Protein AF-A0A6C0ELF2-F1 (afdb_monomer)

Radius of gyration: 25.29 Å; Cα contacts (8 Å, |Δi|>4): 974; chains: 1; bounding box: 65×32×82 Å

Secondary structure (DSSP, 8-state):
---------HHHHHHHHHHHHHH-HHHHHHHHHHHS-B--SHHHHHHHHHHHHH-HHHHHHHH--GGG-B-TT--B-TTTTTT-TT-----TT---TT--B-TTTTTT-TT-----TT---TT--B-TTTTTT-TT-----TTS--TT--B-TTTTTT-TT-----TT---TT--B-TTTTTT-TT-----T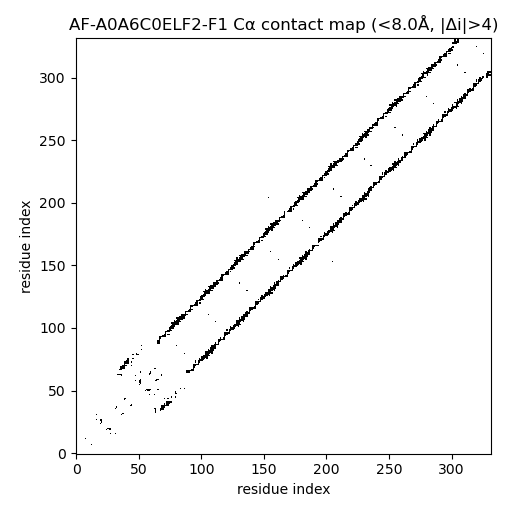T---TT--B-TTTTTT-SS-----TT---TT--B-TTTTTT-------TT---TT--B-TTTTTT-TT-----TT---TT--B-TTTTTT-TT-----TT---TT--B-TTTTTT-TT-----TT---TT-S-SGGGT--

Organism: NCBI:txid1070528

InterPro domains:
  IPR005046 Protein of unknown function DUF285 [PF03382] (62-156)
  IPR005046 Protein of unknown function DUF285 [PF03382] (234-331)
  IPR011889 Bacterial surface protein 26-residue repeat [TIGR02167] (80-102)
  IPR011889 Bacterial surface protein 26-residue repeat [TIGR02167] (105-128)
  IPR011889 Bacterial surface protein 26-residue repeat [TIGR02167] (156-177)
  IPR011889 Bacterial surface protein 26-residue repeat [TIGR02167] (180-203)
  IPR011889 Bacterial surface protein 26-residue repeat [TIGR02167] (205-227)
  IPR011889 Bacterial surface protein 26-residue repeat [TIGR02167] (254-277)
  IPR011889 Bacterial surface protein 26-residue repeat [TIGR02167] (279-301)

Structure (mmCIF, N/CA/C/O backbone):
data_AF-A0A6C0ELF2-F1
#
_entry.id   AF-A0A6C0ELF2-F1
#
loop_
_atom_site.group_PDB
_atom_site.id
_atom_site.type_symbol
_atom_site.label_atom_id
_atom_site.label_alt_id
_atom_site.label_comp_id
_atom_site.label_asym_id
_atom_site.label_entity_id
_atom_site.label_seq_id
_atom_site.pdbx_PDB_ins_code
_atom_site.Cartn_x
_atom_site.Cartn_y
_atom_site.Cartn_z
_atom_site.occupancy
_atom_site.B_iso_or_equiv
_atom_site.auth_seq_id
_atom_site.auth_comp_id
_atom_site.auth_asym_id
_atom_site.auth_atom_id
_atom_site.pdbx_PDB_model_num
ATOM 1 N N . MET A 1 1 ? -23.081 -3.920 52.419 1.00 40.94 1 MET A N 1
ATOM 2 C CA . MET A 1 1 ? -21.707 -4.463 52.494 1.00 40.94 1 MET A CA 1
ATOM 3 C C . MET A 1 1 ? -21.002 -4.101 51.205 1.00 40.94 1 MET A C 1
ATOM 5 O O . MET A 1 1 ? -21.572 -4.331 50.150 1.00 40.94 1 MET A O 1
ATOM 9 N N . THR A 1 2 ? -19.821 -3.501 51.274 1.00 35.81 2 THR A N 1
ATOM 10 C CA . THR A 1 2 ? -18.942 -3.305 50.117 1.00 35.81 2 THR A CA 1
ATOM 11 C C . THR A 1 2 ? -18.090 -4.560 49.953 1.00 35.81 2 THR A C 1
ATOM 13 O O . THR A 1 2 ? -17.322 -4.904 50.848 1.00 35.81 2 THR A O 1
ATOM 16 N N . TYR A 1 3 ? -18.249 -5.268 48.837 1.00 47.06 3 TYR A N 1
ATOM 17 C CA . TYR A 1 3 ? -17.421 -6.424 48.499 1.00 47.06 3 TYR A CA 1
ATOM 18 C C . TYR A 1 3 ? -16.304 -5.970 47.565 1.00 47.06 3 TYR A C 1
ATOM 20 O O . TYR A 1 3 ? -16.561 -5.450 46.484 1.00 47.06 3 TYR A O 1
ATOM 28 N N . THR A 1 4 ? -15.053 -6.143 47.984 1.00 43.56 4 THR A N 1
ATOM 29 C CA . THR A 1 4 ? -13.892 -5.888 47.126 1.00 43.56 4 THR A CA 1
ATOM 30 C C . THR A 1 4 ? -13.527 -7.185 46.417 1.00 43.56 4 THR A C 1
ATOM 32 O O . THR A 1 4 ? -12.907 -8.069 47.009 1.00 43.56 4 THR A O 1
ATOM 35 N N . ILE A 1 5 ? -13.917 -7.316 45.152 1.00 56.75 5 ILE A N 1
ATOM 36 C CA . ILE A 1 5 ? -13.532 -8.459 44.323 1.00 56.75 5 ILE A CA 1
ATOM 37 C C . ILE A 1 5 ? -12.129 -8.182 43.779 1.00 56.75 5 ILE A C 1
ATOM 39 O O . ILE A 1 5 ? -11.954 -7.356 42.892 1.00 56.75 5 ILE A O 1
ATOM 43 N N . LYS A 1 6 ? -11.110 -8.827 44.356 1.00 52.97 6 LYS A N 1
ATOM 44 C CA . LYS A 1 6 ? -9.704 -8.561 44.004 1.00 52.97 6 LYS A CA 1
ATOM 45 C C . LYS A 1 6 ? -9.189 -9.362 42.806 1.00 52.97 6 LYS A C 1
ATOM 47 O O . LYS A 1 6 ? -8.182 -8.967 42.234 1.00 52.97 6 LYS A O 1
ATOM 52 N N . THR A 1 7 ? -9.846 -10.458 42.427 1.00 48.72 7 THR A N 1
ATOM 53 C CA . THR A 1 7 ? -9.362 -11.368 41.375 1.00 48.72 7 THR A CA 1
ATOM 54 C C . THR A 1 7 ? -10.509 -12.214 40.811 1.00 48.72 7 THR A C 1
ATOM 56 O O . THR A 1 7 ? -10.711 -13.349 41.242 1.00 48.72 7 THR A O 1
ATOM 59 N N . LEU A 1 8 ? -11.279 -11.690 39.859 1.00 59.59 8 LEU A N 1
ATOM 60 C CA . LEU A 1 8 ? -12.042 -12.553 38.952 1.00 59.59 8 LEU A CA 1
ATOM 61 C C . LEU A 1 8 ? -11.284 -12.638 37.630 1.00 59.59 8 LEU A C 1
ATOM 63 O O . LEU A 1 8 ? -10.805 -11.627 37.119 1.00 59.59 8 LEU A O 1
ATOM 67 N N . SER A 1 9 ? -11.169 -13.849 37.079 1.00 58.84 9 SER A N 1
ATOM 68 C CA . SER A 1 9 ? -10.826 -14.004 35.664 1.00 58.84 9 SER A CA 1
ATOM 69 C C . SER A 1 9 ? -11.917 -13.345 34.818 1.00 58.84 9 SER A C 1
ATOM 71 O O . SER A 1 9 ? -13.043 -13.196 35.288 1.00 58.84 9 SER A O 1
ATOM 73 N N . TYR A 1 10 ? -11.624 -12.978 33.566 1.00 57.56 10 TYR A N 1
ATOM 74 C CA . TYR A 1 10 ? -12.640 -12.397 32.677 1.00 57.56 10 TYR A CA 1
ATOM 75 C C . TYR A 1 10 ? -13.907 -13.259 32.637 1.00 57.56 10 TYR A C 1
ATOM 77 O O . TYR A 1 10 ? -14.983 -12.742 32.884 1.00 57.56 10 TYR A O 1
ATOM 85 N N . GLN A 1 11 ? -13.755 -14.577 32.478 1.00 59.75 11 GLN A N 1
ATOM 86 C CA . GLN A 1 11 ? -14.862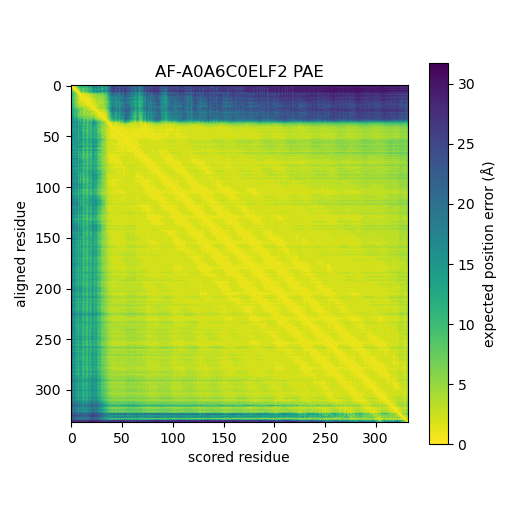 -15.534 32.476 1.00 59.75 11 GLN A CA 1
ATOM 87 C C . GLN A 1 11 ? -15.621 -15.572 33.812 1.00 59.75 11 GLN A C 1
ATOM 89 O O . GLN A 1 11 ? -16.843 -15.676 33.819 1.00 59.75 11 GLN A O 1
ATOM 94 N N . GLY A 1 12 ? -14.918 -15.421 34.940 1.00 68.00 12 GLY A N 1
ATOM 95 C CA . GLY A 1 12 ? -15.539 -15.264 36.254 1.00 68.00 12 GLY A CA 1
ATOM 96 C C . GLY A 1 12 ? -16.292 -13.940 36.404 1.00 68.00 12 GLY A C 1
ATOM 97 O O . GLY A 1 12 ? -17.329 -13.902 37.053 1.00 68.00 12 GLY A O 1
ATOM 98 N N . LEU A 1 13 ? -15.812 -12.869 35.771 1.00 70.19 13 LEU A N 1
ATOM 99 C CA . LEU A 1 13 ? -16.462 -11.561 35.766 1.00 70.19 13 LEU A CA 1
ATOM 100 C C . LEU A 1 13 ? -17.688 -11.563 34.840 1.00 70.19 13 LEU A C 1
ATOM 102 O O . LEU A 1 13 ? -18.716 -11.020 35.217 1.00 70.19 13 LEU A O 1
ATOM 106 N N . THR A 1 14 ? -17.634 -12.247 33.690 1.00 61.97 14 THR A N 1
ATOM 107 C CA . THR A 1 14 ? -18.792 -12.446 32.800 1.00 61.97 14 THR A CA 1
ATOM 108 C C . THR A 1 14 ? -19.868 -13.309 33.455 1.00 61.97 14 THR A C 1
ATOM 110 O O . THR A 1 14 ? -21.042 -12.968 33.366 1.00 61.97 14 THR A O 1
ATOM 113 N N . LEU A 1 15 ? -19.481 -14.392 34.141 1.00 70.69 15 LEU A N 1
ATOM 114 C CA . LEU A 1 15 ? -20.404 -15.238 34.909 1.00 70.69 15 LEU A CA 1
ATOM 115 C C . LEU A 1 15 ? -21.054 -14.456 36.051 1.00 70.69 15 LEU A C 1
ATOM 117 O O . LEU A 1 15 ? -22.272 -14.486 36.184 1.00 70.69 15 LEU A O 1
ATOM 121 N N . LEU A 1 16 ? -20.263 -13.693 36.812 1.00 73.12 16 LEU A N 1
ATOM 122 C CA . LEU A 1 16 ? -20.785 -12.835 37.873 1.00 73.12 16 LEU A CA 1
ATOM 123 C C . LEU A 1 16 ? -21.749 -11.779 37.313 1.00 73.12 16 LEU A C 1
ATOM 125 O O . LEU A 1 16 ? -22.808 -11.549 37.880 1.00 73.12 16 LEU A O 1
ATOM 129 N N . LEU A 1 17 ? -21.405 -11.144 36.192 1.00 71.31 17 LEU A N 1
ATOM 130 C CA . LEU A 1 17 ? -22.268 -10.168 35.528 1.00 71.31 17 LEU A CA 1
ATOM 131 C C . LEU A 1 17 ? -23.568 -10.805 35.017 1.00 71.31 17 LEU A C 1
ATOM 133 O O . LEU A 1 17 ? -24.622 -10.191 35.147 1.00 71.31 17 LEU A O 1
ATOM 137 N N . TYR A 1 18 ? -23.511 -12.023 34.474 1.00 70.56 18 TYR A N 1
ATOM 138 C CA . TYR A 1 18 ? -24.693 -12.767 34.035 1.00 70.56 18 TYR A CA 1
ATOM 139 C C . TYR A 1 18 ? -25.616 -13.099 35.213 1.00 70.56 18 TYR A C 1
ATOM 141 O O . TYR A 1 18 ? -26.807 -12.798 35.153 1.00 70.56 18 TYR A O 1
ATOM 149 N N . GLU A 1 19 ? -25.061 -13.635 36.304 1.00 73.31 19 GLU A N 1
ATOM 150 C CA . GLU A 1 19 ? -25.816 -13.907 37.532 1.00 73.31 19 GLU A CA 1
ATOM 151 C C . GLU A 1 19 ? -26.420 -12.617 38.106 1.00 73.31 19 GLU A C 1
ATOM 153 O O . GLU A 1 19 ? -27.599 -12.577 38.437 1.00 73.31 19 GLU A O 1
ATOM 158 N N . ILE A 1 20 ? -25.667 -11.515 38.164 1.00 74.94 20 ILE A N 1
ATOM 159 C CA . ILE A 1 20 ? -26.196 -10.238 38.668 1.00 74.94 20 ILE A CA 1
ATOM 160 C C . ILE A 1 20 ? -27.329 -9.709 37.777 1.00 74.94 20 ILE A C 1
ATOM 162 O O . ILE A 1 20 ? -28.305 -9.188 38.308 1.00 74.94 20 ILE A O 1
ATOM 166 N N . ASN A 1 21 ? -27.247 -9.852 36.451 1.00 74.50 21 ASN A N 1
ATOM 167 C CA . ASN A 1 21 ? -28.318 -9.424 35.545 1.00 74.50 21 ASN A CA 1
ATOM 168 C C . ASN A 1 21 ? -29.623 -10.201 35.760 1.00 74.50 21 ASN A C 1
ATOM 170 O O . ASN A 1 21 ? -30.706 -9.628 35.659 1.00 74.50 21 ASN A O 1
ATOM 174 N N . GLU A 1 22 ? -29.521 -11.501 36.051 1.00 81.25 22 GLU A N 1
ATOM 175 C CA . GLU A 1 22 ? -30.679 -12.377 36.247 1.00 81.25 22 GLU A CA 1
ATOM 176 C C . GLU A 1 22 ? -31.479 -12.003 37.505 1.00 81.25 22 GLU A C 1
ATOM 178 O O . GLU A 1 22 ? -32.710 -12.017 37.480 1.00 81.25 22 GLU A O 1
ATOM 183 N N . TYR A 1 23 ? -30.793 -11.627 38.589 1.00 79.56 23 TYR A N 1
ATOM 184 C CA . TYR A 1 23 ? -31.431 -11.361 39.883 1.00 79.56 23 TYR A CA 1
ATOM 185 C C . TYR A 1 23 ? -31.618 -9.868 40.197 1.00 79.56 23 TYR A C 1
ATOM 187 O O . TYR A 1 23 ? -32.587 -9.504 40.861 1.00 79.56 23 TYR A O 1
ATOM 195 N N . GLU A 1 24 ? -30.717 -8.997 39.737 1.00 76.19 24 GLU A N 1
ATOM 196 C CA . GLU A 1 24 ? -30.649 -7.573 40.106 1.00 76.19 24 GLU A CA 1
ATOM 197 C C . GLU A 1 24 ? -30.274 -6.684 38.892 1.00 76.19 24 GLU A C 1
ATOM 199 O O . GLU A 1 24 ? -29.204 -6.062 38.859 1.00 76.19 24 GLU A O 1
ATOM 204 N N . PRO A 1 25 ? -31.153 -6.551 37.880 1.00 70.38 25 PRO A N 1
ATOM 205 C CA . PRO A 1 25 ? -30.838 -5.880 36.611 1.00 70.38 25 PRO A CA 1
ATOM 206 C C . PRO A 1 25 ? -30.469 -4.388 36.747 1.00 70.38 25 PRO A C 1
ATOM 208 O O . PRO A 1 25 ? -29.705 -3.853 35.947 1.00 70.38 25 PRO A O 1
ATOM 211 N N . ASN A 1 26 ? -30.941 -3.700 37.793 1.00 68.00 26 ASN A N 1
ATOM 212 C CA . ASN A 1 26 ? -30.544 -2.311 38.063 1.00 68.00 26 ASN A CA 1
ATOM 213 C C . ASN A 1 26 ? -29.116 -2.206 38.631 1.00 68.00 26 ASN A C 1
ATOM 215 O O . ASN A 1 26 ? -28.405 -1.240 38.354 1.00 68.00 26 ASN A O 1
ATOM 219 N N . ILE A 1 27 ? -28.687 -3.196 39.422 1.00 66.69 27 ILE A N 1
ATOM 220 C CA . ILE A 1 27 ? -27.306 -3.298 39.913 1.00 66.69 27 ILE A CA 1
ATOM 221 C C . ILE A 1 27 ? -26.397 -3.720 38.764 1.00 66.69 27 ILE A C 1
ATOM 223 O O . ILE A 1 27 ? -25.293 -3.198 38.655 1.00 66.69 27 ILE A O 1
ATOM 227 N N . TYR A 1 28 ? -26.870 -4.595 37.877 1.00 65.25 28 TYR A N 1
ATOM 228 C CA . TYR A 1 28 ? -26.172 -4.935 36.645 1.00 65.25 28 TYR A CA 1
ATOM 229 C C . TYR A 1 28 ? -25.878 -3.698 35.796 1.00 65.25 28 TYR A C 1
ATOM 231 O O . TYR A 1 28 ? -24.721 -3.482 35.460 1.00 65.25 28 TYR A O 1
ATOM 239 N N . ASP A 1 29 ? -26.868 -2.844 35.513 1.00 57.38 29 ASP A N 1
ATOM 240 C CA . ASP A 1 29 ? -26.646 -1.647 34.686 1.00 57.38 29 ASP A CA 1
ATOM 241 C C . ASP A 1 29 ? -25.693 -0.649 35.374 1.00 57.38 29 ASP A C 1
ATOM 243 O O . ASP A 1 29 ? -24.832 -0.046 34.733 1.00 57.38 29 ASP A O 1
ATOM 247 N N . TYR A 1 30 ? -25.764 -0.528 36.707 1.00 61.88 30 TYR A N 1
ATOM 248 C CA . TYR A 1 30 ? -24.791 0.246 37.482 1.00 61.88 30 TYR A CA 1
ATOM 249 C C . TYR A 1 30 ? -23.381 -0.350 37.397 1.00 61.88 30 TYR A C 1
ATOM 251 O O . TYR A 1 30 ? -22.437 0.395 37.140 1.00 61.88 30 TYR A O 1
ATOM 259 N N . ILE A 1 31 ? -23.222 -1.665 37.580 1.00 66.75 31 ILE A N 1
ATOM 260 C CA . ILE A 1 31 ? -21.933 -2.367 37.521 1.00 66.75 31 ILE A CA 1
ATOM 261 C C . ILE A 1 31 ? -21.373 -2.319 36.106 1.00 66.75 31 ILE A C 1
ATOM 263 O O . ILE A 1 31 ? -20.221 -1.960 35.954 1.00 66.75 31 ILE A O 1
ATOM 267 N N . ILE A 1 32 ? -22.157 -2.584 35.065 1.00 64.50 32 ILE A N 1
ATOM 268 C CA . ILE A 1 32 ? -21.708 -2.457 33.676 1.00 64.50 32 ILE A CA 1
ATOM 269 C C . ILE A 1 32 ? -21.242 -1.032 33.401 1.00 64.50 32 ILE A C 1
ATOM 271 O O . ILE A 1 32 ? -20.129 -0.879 32.932 1.00 64.50 32 ILE A O 1
ATOM 275 N N . ARG A 1 33 ? -21.995 0.011 33.771 1.00 59.28 33 ARG A N 1
ATOM 276 C CA . ARG A 1 33 ? -21.557 1.409 33.568 1.00 59.28 33 ARG A CA 1
ATOM 277 C C . ARG A 1 33 ? -20.364 1.826 34.427 1.00 59.28 33 ARG A C 1
ATOM 279 O O . ARG A 1 33 ? -19.706 2.812 34.107 1.00 59.28 33 ARG A O 1
ATOM 286 N N . SER A 1 34 ? -20.114 1.133 35.537 1.00 60.81 34 SER A N 1
ATOM 287 C CA . SER A 1 34 ? -18.948 1.372 36.398 1.00 60.81 34 SER A CA 1
ATOM 288 C C . SER A 1 34 ? -17.764 0.441 36.106 1.00 60.81 34 SER A C 1
ATOM 290 O O . SER A 1 34 ? -16.657 0.728 36.554 1.00 60.81 34 SER A O 1
ATOM 292 N N . VAL A 1 35 ? -17.965 -0.624 35.326 1.00 65.62 35 VAL A N 1
ATOM 293 C CA . VAL A 1 35 ? -16.941 -1.581 34.877 1.00 65.62 35 VAL A CA 1
ATOM 294 C C . VAL A 1 35 ? -16.513 -1.285 33.440 1.00 65.62 35 VAL A C 1
ATOM 296 O O . VAL A 1 35 ? -15.322 -1.320 33.160 1.00 65.62 35 VAL A O 1
ATOM 299 N N . PHE A 1 36 ? -17.452 -0.950 32.558 1.00 69.69 36 PHE A N 1
ATOM 300 C CA . PHE A 1 36 ? -17.249 -0.578 31.162 1.00 69.69 36 PHE A CA 1
ATOM 301 C C . PHE A 1 36 ? -17.740 0.851 30.954 1.00 69.69 36 PHE A C 1
ATOM 303 O O . PHE A 1 36 ? -18.938 1.130 31.032 1.00 69.69 36 PHE A O 1
ATOM 310 N N . TYR A 1 37 ? -16.816 1.780 30.717 1.00 78.38 37 TYR A N 1
ATOM 311 C CA . TYR A 1 37 ? -17.203 3.156 30.435 1.00 78.38 37 TYR A CA 1
ATOM 312 C C . TYR A 1 37 ? -17.714 3.251 28.992 1.00 78.38 37 TYR A C 1
ATOM 314 O O . TYR A 1 37 ? -16.937 2.975 28.073 1.00 78.38 37 TYR A O 1
ATOM 322 N N . PRO A 1 38 ? -18.983 3.643 28.772 1.00 87.06 38 PRO A N 1
ATOM 323 C CA . PRO A 1 38 ? -19.533 3.787 27.433 1.00 87.06 38 PRO A CA 1
ATOM 324 C C . PRO A 1 38 ? -18.974 5.053 26.791 1.00 87.06 38 PRO A C 1
ATOM 326 O O . PRO A 1 38 ? -19.404 6.166 27.109 1.00 87.06 38 PRO A O 1
ATOM 329 N N . ILE A 1 39 ? -18.008 4.885 25.892 1.00 94.38 39 ILE A N 1
ATOM 330 C CA . ILE A 1 39 ? -17.489 5.984 25.086 1.00 94.38 39 ILE A CA 1
ATOM 331 C C . ILE A 1 39 ? -18.547 6.333 24.037 1.00 94.38 39 ILE A C 1
ATOM 333 O O . ILE A 1 39 ? -18.962 5.488 23.243 1.00 94.38 39 ILE A O 1
ATOM 337 N N . LYS A 1 40 ? -19.028 7.577 24.052 1.00 94.69 40 LYS A N 1
ATOM 338 C CA . LYS A 1 40 ? -20.162 8.015 23.224 1.00 94.69 40 LYS A CA 1
ATOM 339 C C . LYS A 1 40 ? -19.845 8.021 21.735 1.00 94.69 40 LYS A C 1
ATOM 341 O O . LYS A 1 40 ? -20.728 7.721 20.936 1.00 94.69 40 LYS A O 1
ATOM 346 N N . ASP A 1 41 ? -18.623 8.400 21.382 1.00 97.62 41 ASP A N 1
ATOM 347 C CA . ASP A 1 41 ? -18.183 8.631 20.010 1.00 97.62 41 ASP A CA 1
ATOM 348 C C . ASP A 1 41 ? -16.645 8.679 19.910 1.00 97.62 41 ASP A C 1
ATOM 350 O O . ASP A 1 41 ? -15.915 8.565 20.900 1.00 97.62 41 ASP A O 1
ATOM 354 N N . SER A 1 42 ? -16.144 8.850 18.685 1.00 98.25 42 SER A N 1
ATOM 355 C CA . SER A 1 42 ? -14.713 8.967 18.389 1.00 98.25 42 SER A CA 1
ATOM 356 C C . SER A 1 42 ? -14.037 10.159 19.084 1.00 98.25 42 SER A C 1
ATOM 358 O O . SER A 1 42 ? -12.848 10.088 19.398 1.00 98.25 42 SER A O 1
ATOM 360 N N . ASP A 1 43 ? -14.759 11.251 19.351 1.00 98.31 43 ASP A N 1
ATOM 361 C CA . ASP A 1 43 ? -14.185 12.436 19.995 1.00 98.31 43 ASP A CA 1
ATOM 362 C C . ASP A 1 43 ? -13.957 12.192 21.486 1.00 98.31 43 ASP A C 1
ATOM 364 O O . ASP A 1 43 ? -12.876 12.490 22.004 1.00 98.31 43 ASP A O 1
ATOM 368 N N . GLU A 1 44 ? -14.919 11.571 22.170 1.00 98.25 44 GLU A N 1
ATOM 369 C CA . GLU A 1 44 ? -14.752 11.169 23.564 1.00 98.25 44 GLU A CA 1
ATOM 370 C C . GLU A 1 44 ? -13.645 10.119 23.726 1.00 98.25 44 GLU A C 1
ATOM 372 O O . GLU A 1 44 ? -12.855 10.240 24.669 1.00 98.25 44 GLU A O 1
ATOM 377 N N . LEU A 1 45 ? -13.504 9.163 22.792 1.00 98.44 45 LEU A N 1
ATOM 378 C CA . LEU A 1 45 ? -12.375 8.220 22.817 1.00 98.44 45 LEU A CA 1
ATOM 379 C C . LEU A 1 45 ? -11.043 8.968 22.747 1.00 98.44 45 LEU A C 1
ATOM 381 O O . LEU A 1 45 ? -10.130 8.695 23.525 1.00 98.44 45 LEU A O 1
ATOM 385 N N . ARG A 1 46 ? -10.929 9.945 21.843 1.00 98.38 46 ARG A N 1
ATOM 386 C CA . ARG A 1 46 ? -9.691 10.706 21.643 1.00 98.38 46 ARG A CA 1
ATOM 387 C C . ARG A 1 46 ? -9.300 11.493 22.887 1.00 98.38 46 ARG A C 1
ATOM 389 O O . ARG A 1 46 ? -8.122 11.538 23.242 1.00 98.38 46 ARG A O 1
ATOM 396 N N . GLU A 1 47 ? -10.268 12.083 23.578 1.00 98.31 47 GLU A N 1
ATOM 397 C CA . GLU A 1 47 ? -10.020 12.761 24.851 1.00 98.31 47 GLU A CA 1
ATOM 398 C C . GLU A 1 47 ? -9.663 11.780 25.976 1.00 98.31 47 GLU A C 1
ATOM 400 O O . GLU A 1 47 ? -8.789 12.078 26.794 1.00 98.31 47 GLU A O 1
ATOM 405 N N . ALA A 1 48 ? -10.277 10.593 26.006 1.00 98.25 48 ALA A N 1
ATOM 406 C CA . ALA A 1 48 ? -9.915 9.537 26.948 1.00 98.25 48 ALA A CA 1
ATOM 407 C C . ALA A 1 48 ? -8.475 9.045 26.732 1.00 98.25 48 ALA A C 1
ATOM 409 O O . ALA A 1 48 ? -7.703 8.997 27.692 1.00 98.25 48 ALA A O 1
ATOM 410 N N . VAL A 1 49 ? -8.072 8.785 25.484 1.00 98.50 49 VAL A N 1
ATOM 411 C CA . VAL A 1 49 ? -6.701 8.379 25.129 1.00 98.50 49 VAL A CA 1
ATOM 412 C C . VAL A 1 49 ? -5.685 9.472 25.470 1.00 98.50 49 VAL A C 1
ATOM 414 O O . VAL A 1 49 ? -4.677 9.187 26.113 1.00 98.50 49 VAL A O 1
ATOM 417 N N . LYS A 1 50 ? -5.941 10.740 25.122 1.00 98.50 50 LYS A N 1
ATOM 418 C CA . LYS A 1 50 ? -5.052 11.860 25.498 1.00 98.50 50 LYS A CA 1
ATOM 419 C C . LYS A 1 50 ? -4.868 11.961 27.012 1.00 98.50 50 LYS A C 1
ATOM 421 O O . LYS A 1 50 ? -3.753 12.196 27.489 1.00 98.50 50 LYS A O 1
ATOM 426 N N . LEU A 1 51 ? -5.949 11.794 27.775 1.00 98.44 51 LEU A N 1
ATOM 427 C CA . LEU A 1 51 ? -5.880 11.806 29.232 1.00 98.44 51 LEU A CA 1
ATOM 428 C C . LEU A 1 51 ? -5.098 10.598 29.754 1.00 98.44 51 LEU A C 1
ATOM 430 O O . LEU A 1 51 ? -4.268 10.772 30.637 1.00 98.44 51 LEU A O 1
ATOM 434 N N . TRP A 1 52 ? -5.298 9.410 29.181 1.00 98.44 52 TRP A N 1
ATOM 435 C CA . TRP A 1 52 ? -4.550 8.200 29.534 1.00 98.44 52 TRP A CA 1
ATOM 436 C C . TRP A 1 52 ? -3.045 8.381 29.334 1.00 98.44 52 TRP A C 1
ATOM 438 O O . TRP A 1 52 ? -2.266 8.152 30.255 1.00 98.44 52 TRP A O 1
ATOM 448 N N . LEU A 1 53 ? -2.640 8.884 28.166 1.00 98.19 53 LEU A N 1
ATOM 449 C CA . LEU A 1 53 ? -1.233 9.101 27.818 1.00 98.19 53 LEU A CA 1
ATOM 450 C C . LEU A 1 53 ? -0.552 10.195 28.656 1.00 98.19 53 LEU A C 1
ATOM 452 O O . LEU A 1 53 ? 0.669 10.178 28.798 1.00 98.19 53 LEU A O 1
ATOM 456 N N . SER A 1 54 ? -1.311 11.157 29.189 1.00 98.06 54 SER A N 1
ATOM 457 C CA . SER A 1 54 ? -0.765 12.261 29.994 1.00 98.06 54 SER A CA 1
ATOM 458 C C . SER A 1 54 ? -0.856 12.028 31.504 1.00 98.06 54 SER A C 1
ATOM 460 O O . SER A 1 54 ? 0.005 12.500 32.248 1.00 98.06 54 SER A O 1
ATOM 462 N N . ASN A 1 55 ? -1.889 11.326 31.972 1.00 97.81 55 ASN A N 1
ATOM 463 C CA . ASN A 1 55 ? -2.138 11.027 33.378 1.00 97.81 55 ASN A CA 1
ATOM 464 C C . ASN A 1 55 ? -3.082 9.818 33.526 1.00 97.81 55 ASN A C 1
ATOM 466 O O . ASN A 1 55 ? -4.295 9.959 33.709 1.00 97.81 55 ASN A O 1
ATOM 470 N N . GLU A 1 56 ? -2.493 8.625 33.516 1.00 95.56 56 GLU A N 1
ATOM 471 C CA . GLU A 1 56 ? -3.185 7.338 33.650 1.00 95.56 56 GLU A CA 1
ATOM 472 C C . GLU A 1 56 ? -4.105 7.263 34.881 1.00 95.56 56 GLU A C 1
ATOM 474 O O . GLU A 1 56 ? -5.230 6.782 34.789 1.00 95.56 56 GLU A O 1
ATOM 479 N N . SER A 1 57 ? -3.680 7.798 36.032 1.00 92.06 57 SER A N 1
ATOM 480 C CA . SER A 1 57 ? -4.476 7.776 37.271 1.00 92.06 57 SER A CA 1
ATOM 481 C C . SER A 1 57 ? -5.773 8.586 37.139 1.00 92.06 57 SER A C 1
ATOM 483 O O . SER A 1 57 ? -6.855 8.148 37.551 1.00 92.06 57 SER A O 1
ATOM 485 N N . THR A 1 58 ? -5.694 9.752 36.493 1.00 94.94 58 THR A N 1
ATOM 486 C CA . THR A 1 58 ? -6.868 10.601 36.243 1.00 94.94 58 THR A CA 1
ATOM 487 C C . THR A 1 58 ? -7.773 9.980 35.183 1.00 94.94 58 THR A C 1
ATOM 489 O O . THR A 1 58 ? -8.993 9.984 35.349 1.00 94.94 58 THR A O 1
ATOM 492 N N . ALA A 1 59 ? -7.196 9.399 34.127 1.00 94.88 59 ALA A N 1
ATOM 493 C CA . ALA A 1 59 ? -7.948 8.660 33.118 1.00 94.88 59 ALA A CA 1
ATOM 494 C C . ALA A 1 59 ? -8.683 7.464 33.729 1.00 94.88 59 ALA A C 1
ATOM 496 O O . ALA A 1 59 ? -9.884 7.334 33.532 1.00 94.88 59 ALA A O 1
ATOM 497 N N . THR A 1 60 ? -8.003 6.674 34.559 1.00 87.88 60 THR A N 1
ATOM 498 C CA . THR A 1 60 ? -8.578 5.521 35.264 1.00 87.88 60 THR A CA 1
ATOM 499 C C . THR A 1 60 ? -9.719 5.939 36.186 1.00 87.88 60 THR A C 1
ATOM 501 O O . THR A 1 60 ? -10.755 5.284 36.227 1.00 87.88 60 THR A O 1
ATOM 504 N N . THR A 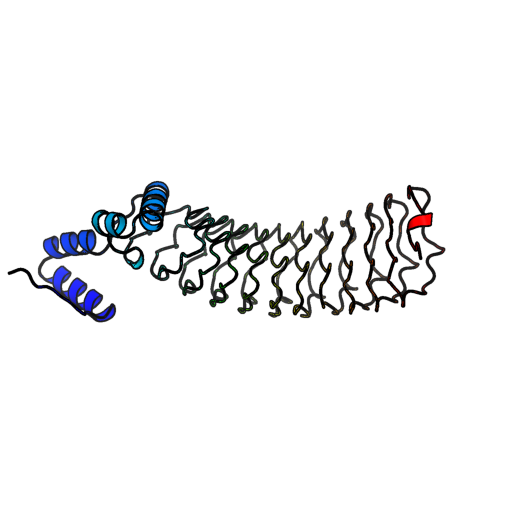1 61 ? -9.579 7.062 36.894 1.00 88.19 61 THR A N 1
ATOM 505 C CA . THR A 1 61 ? -10.647 7.585 37.763 1.00 88.19 61 THR A CA 1
ATOM 506 C C . THR A 1 61 ? -11.877 8.024 36.964 1.00 88.19 61 THR A C 1
ATOM 508 O O . THR A 1 61 ? -13.003 7.881 37.437 1.00 88.19 61 THR A O 1
ATOM 511 N N . LYS A 1 62 ? -11.676 8.580 35.763 1.00 91.56 62 LYS A N 1
ATOM 512 C CA . LYS A 1 62 ? -12.751 9.147 34.939 1.00 91.56 62 LYS A CA 1
ATOM 513 C C . LYS A 1 62 ? -13.435 8.118 34.034 1.00 91.56 62 LYS A C 1
ATOM 515 O O . LYS A 1 62 ? -14.655 8.148 33.912 1.00 91.56 62 LYS A O 1
ATOM 520 N N . TYR A 1 63 ? -12.646 7.263 33.395 1.00 90.75 63 TYR A N 1
ATOM 521 C CA . TYR A 1 63 ? -13.057 6.356 32.323 1.00 90.75 63 TYR A CA 1
ATOM 522 C C . TYR A 1 63 ? -12.862 4.875 32.682 1.00 90.75 63 TYR A C 1
ATOM 524 O O . TYR A 1 63 ? -13.203 4.005 31.892 1.00 90.75 63 TYR A O 1
ATOM 532 N N . GLY A 1 64 ? -12.295 4.556 33.848 1.00 88.12 64 GLY A N 1
ATOM 533 C CA . GLY A 1 64 ? -11.818 3.203 34.130 1.00 88.12 64 GLY A CA 1
ATOM 534 C C . GLY A 1 64 ? -10.541 2.865 33.353 1.00 88.12 64 GLY A C 1
ATOM 535 O O . GLY A 1 64 ? -10.006 3.684 32.599 1.00 88.12 64 GLY A O 1
ATOM 536 N N . HIS A 1 65 ? -10.028 1.654 33.566 1.00 90.25 65 HIS A N 1
ATOM 537 C CA . HIS A 1 65 ? -8.837 1.170 32.869 1.00 90.25 65 HIS A CA 1
ATOM 538 C C . HIS A 1 65 ? -9.101 1.031 31.358 1.00 90.25 65 HIS A C 1
ATOM 540 O O . HIS A 1 65 ? -10.185 0.607 30.9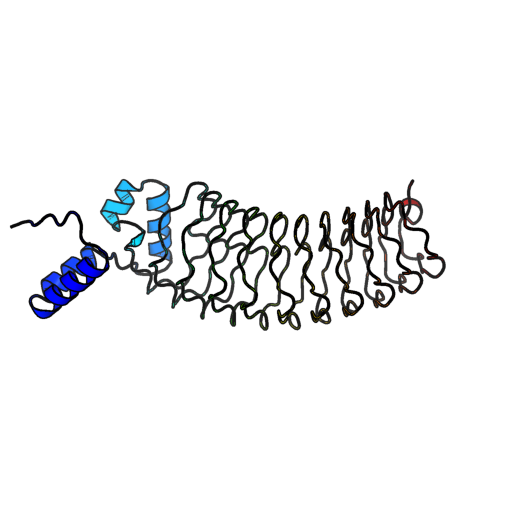59 1.00 90.25 65 HIS A O 1
ATOM 546 N N . ILE A 1 66 ? -8.110 1.357 30.520 1.00 95.00 66 ILE A N 1
ATOM 547 C CA . ILE A 1 66 ? -8.265 1.464 29.057 1.00 95.00 66 ILE A CA 1
ATOM 548 C C . ILE A 1 66 ? -8.779 0.189 28.372 1.00 95.00 66 ILE A C 1
ATOM 550 O O . ILE A 1 66 ? -9.557 0.253 27.422 1.00 95.00 66 ILE A O 1
ATOM 554 N N . ASN A 1 67 ? -8.406 -0.979 28.896 1.00 90.69 67 ASN A N 1
ATOM 555 C CA . ASN A 1 67 ? -8.842 -2.284 28.389 1.00 90.69 67 ASN A CA 1
ATOM 556 C C . ASN A 1 67 ? -10.338 -2.598 28.618 1.00 90.69 67 ASN A C 1
ATOM 558 O O . ASN A 1 67 ? -10.819 -3.618 28.124 1.00 90.69 67 ASN A O 1
ATOM 562 N N . LEU A 1 68 ? -11.058 -1.772 29.388 1.00 86.19 68 LEU A N 1
ATOM 563 C CA . LEU A 1 68 ? -12.488 -1.928 29.684 1.00 86.19 68 LEU A CA 1
ATOM 564 C C . LEU A 1 68 ? -13.361 -0.858 29.017 1.00 86.19 68 LEU A C 1
ATOM 566 O O . LEU A 1 68 ? -14.563 -0.815 29.267 1.00 86.19 68 LEU A O 1
ATOM 570 N N . TRP A 1 69 ? -12.801 0.037 28.206 1.00 93.50 69 TRP A N 1
ATOM 571 C CA . TRP A 1 69 ? -13.618 1.034 27.516 1.00 93.50 69 TRP A CA 1
ATOM 572 C C . TRP A 1 69 ? -14.518 0.359 26.475 1.00 93.50 69 TRP A C 1
ATOM 574 O O . TRP A 1 69 ? -14.048 -0.445 25.670 1.00 93.50 69 TRP A O 1
ATOM 584 N N . ASP A 1 70 ? -15.808 0.694 26.484 1.00 93.19 70 ASP A N 1
ATOM 585 C CA . ASP A 1 70 ? -16.740 0.272 25.438 1.00 93.19 70 ASP A CA 1
ATOM 586 C C . ASP A 1 70 ? -16.612 1.240 24.258 1.00 93.19 70 ASP A C 1
ATOM 588 O O . ASP A 1 70 ? -17.071 2.382 24.318 1.00 93.19 70 ASP A O 1
ATOM 592 N N . THR A 1 71 ? -15.951 0.774 23.196 1.00 96.94 71 THR A N 1
ATOM 593 C CA . THR A 1 71 ? -15.695 1.528 21.962 1.00 96.94 71 THR A CA 1
ATOM 594 C C . THR A 1 71 ? -16.710 1.234 20.855 1.00 96.94 71 THR A C 1
ATOM 596 O O . THR A 1 71 ? -16.512 1.673 19.725 1.00 96.94 71 THR A O 1
ATOM 599 N N . SER A 1 72 ? -17.821 0.547 21.147 1.00 96.56 72 SER A N 1
ATOM 600 C CA . SER A 1 72 ? -18.787 0.071 20.138 1.00 96.56 72 SER A CA 1
ATOM 601 C C . SER A 1 72 ? -19.447 1.177 19.306 1.00 96.56 72 SER A C 1
ATOM 603 O O . SER A 1 72 ? -20.022 0.910 18.249 1.00 96.56 72 SER A O 1
ATOM 605 N N . LYS A 1 73 ? -19.385 2.437 19.755 1.00 97.44 73 LYS A N 1
ATOM 606 C CA . LYS A 1 73 ? -19.901 3.618 19.036 1.00 97.44 73 LYS A CA 1
ATOM 607 C C . LYS A 1 73 ? -18.846 4.387 18.245 1.00 97.44 73 LYS A C 1
ATOM 609 O O . LYS A 1 73 ? -19.193 5.334 17.544 1.00 97.44 73 LYS A O 1
ATOM 614 N N . VAL A 1 74 ? -17.580 3.997 18.340 1.00 98.56 74 VAL A N 1
ATOM 615 C CA . VAL A 1 74 ? -16.466 4.675 17.676 1.00 98.56 74 VAL A CA 1
ATOM 616 C C . VAL A 1 74 ? -16.408 4.254 16.211 1.00 98.56 74 VAL A C 1
ATOM 618 O O . VAL A 1 74 ? -16.425 3.068 15.889 1.00 98.56 74 VAL A O 1
ATOM 621 N N . THR A 1 75 ? -16.315 5.237 15.318 1.00 98.38 75 THR A N 1
ATOM 622 C CA . THR A 1 75 ? -16.204 5.010 13.866 1.00 98.38 75 THR A CA 1
ATOM 623 C C . THR A 1 75 ? -14.863 5.450 13.286 1.00 98.38 75 THR A C 1
ATOM 625 O O . THR A 1 75 ? -14.543 5.110 12.148 1.00 98.38 75 THR A O 1
ATOM 628 N N . ASP A 1 76 ? -14.081 6.206 14.054 1.00 98.75 76 ASP A N 1
ATOM 629 C CA . ASP A 1 76 ? -12.810 6.804 13.648 1.00 98.75 76 ASP A CA 1
ATOM 630 C C . ASP A 1 76 ? -11.804 6.649 14.796 1.00 98.75 76 ASP A C 1
ATOM 632 O O . ASP A 1 76 ? -11.976 7.218 15.876 1.00 98.75 76 ASP A O 1
ATOM 636 N N . MET A 1 77 ? -10.767 5.848 14.560 1.00 98.62 77 MET A N 1
ATOM 637 C CA . MET A 1 77 ? -9.643 5.645 15.478 1.00 98.62 77 MET A CA 1
ATOM 638 C C . MET A 1 77 ? -8.352 6.285 14.952 1.00 98.62 77 MET A C 1
ATOM 640 O O . MET A 1 77 ? -7.257 5.998 15.452 1.00 98.62 77 MET A O 1
ATOM 644 N N . SER A 1 78 ? -8.455 7.177 13.967 1.00 98.69 78 SER A N 1
ATOM 645 C CA . SER A 1 78 ? -7.308 7.876 13.410 1.00 98.69 78 SER A CA 1
ATOM 646 C C . SER A 1 78 ? -6.545 8.645 14.492 1.00 98.69 78 SER A C 1
ATOM 648 O O . SER A 1 78 ? -7.108 9.256 15.409 1.00 98.69 78 SER A O 1
ATOM 650 N N . LEU A 1 79 ? -5.216 8.598 14.387 1.00 98.50 79 LEU A N 1
ATOM 651 C CA . LEU A 1 79 ? -4.260 9.327 15.228 1.00 98.50 79 LEU A CA 1
ATOM 652 C C . LEU A 1 79 ? -4.306 9.038 16.746 1.00 98.50 79 LEU A C 1
ATOM 654 O O . LEU A 1 79 ? -3.560 9.694 17.475 1.00 98.50 79 LEU A O 1
ATOM 658 N N . MET A 1 80 ? -5.111 8.083 17.236 1.00 97.19 80 MET A N 1
ATOM 659 C CA . MET A 1 80 ? -5.352 7.869 18.679 1.00 97.19 80 MET A CA 1
ATOM 660 C C . MET A 1 80 ? -4.062 7.729 19.500 1.00 97.19 80 MET A C 1
ATOM 662 O O . MET A 1 80 ? -3.888 8.424 20.498 1.00 97.19 80 MET A O 1
ATOM 666 N N . PHE A 1 81 ? -3.122 6.899 19.045 1.00 98.62 81 PHE A N 1
ATOM 667 C CA . PHE A 1 81 ? -1.830 6.651 19.698 1.00 98.62 81 PHE A CA 1
ATOM 668 C C . PHE A 1 81 ? -0.646 7.188 18.879 1.00 98.62 81 PHE A C 1
ATOM 670 O O . PHE A 1 81 ? 0.490 6.720 19.008 1.00 98.62 81 PHE A O 1
ATOM 677 N N . CYS A 1 82 ? -0.887 8.197 18.039 1.00 98.62 82 CYS A N 1
ATOM 678 C CA . CYS A 1 82 ? 0.147 8.812 17.215 1.00 98.62 82 CYS A CA 1
ATOM 679 C C . CYS A 1 82 ? 1.259 9.427 18.087 1.00 98.62 82 CYS A C 1
ATOM 681 O O . CYS A 1 82 ? 1.023 10.284 18.937 1.00 98.62 82 CYS A O 1
ATOM 683 N N . ASN A 1 83 ? 2.495 8.989 17.855 1.00 98.50 83 ASN A N 1
ATOM 684 C CA . ASN A 1 83 ? 3.715 9.293 18.603 1.00 98.50 83 ASN A CA 1
ATOM 685 C C . ASN A 1 83 ? 3.666 8.933 20.098 1.00 98.50 83 ASN A C 1
ATOM 687 O O . ASN A 1 83 ? 4.494 9.422 20.871 1.00 98.50 83 ASN A O 1
ATOM 691 N N . ALA A 1 84 ? 2.762 8.045 20.516 1.00 98.50 84 ALA A N 1
ATOM 692 C CA . ALA A 1 84 ? 2.731 7.503 21.869 1.00 98.50 84 ALA A CA 1
ATOM 693 C C . ALA A 1 84 ? 3.861 6.470 22.049 1.00 98.50 84 ALA A C 1
ATOM 695 O O . ALA A 1 84 ? 3.635 5.266 22.120 1.00 98.50 84 ALA A O 1
ATOM 696 N N . GLN A 1 85 ? 5.112 6.944 22.074 1.00 98.50 85 GLN A N 1
ATOM 697 C CA . GLN A 1 85 ? 6.312 6.108 21.927 1.00 98.50 85 GLN A CA 1
ATOM 698 C C . GLN A 1 85 ? 6.411 4.956 22.931 1.00 98.50 85 GLN A C 1
ATOM 700 O O . GLN A 1 85 ? 6.976 3.926 22.574 1.00 98.50 85 GLN A O 1
ATOM 705 N N . ASN A 1 86 ? 5.878 5.150 24.142 1.00 98.25 86 ASN A N 1
ATOM 706 C CA . ASN A 1 86 ? 5.915 4.193 25.251 1.00 98.25 86 ASN A CA 1
ATOM 707 C C . ASN A 1 86 ? 4.588 3.444 25.462 1.00 98.25 86 ASN A C 1
ATOM 709 O O . ASN A 1 86 ? 4.479 2.675 26.413 1.00 98.25 86 ASN A O 1
ATOM 713 N N . PHE A 1 87 ? 3.573 3.679 24.625 1.00 98.50 87 PHE A N 1
ATOM 714 C CA . PHE A 1 87 ? 2.282 3.012 24.760 1.00 98.50 87 PHE A CA 1
ATOM 715 C C . PHE A 1 87 ? 2.401 1.523 24.413 1.00 98.50 87 PHE A C 1
ATOM 717 O O . PHE A 1 87 ? 2.986 1.162 23.387 1.00 98.50 87 PHE A O 1
ATOM 724 N N . ASN A 1 88 ? 1.876 0.666 25.290 1.00 98.38 88 ASN A N 1
ATOM 725 C CA . ASN A 1 88 ? 1.834 -0.787 25.120 1.00 98.38 88 ASN A CA 1
ATOM 726 C C . ASN A 1 88 ? 0.771 -1.425 26.041 1.00 98.38 88 ASN A C 1
ATOM 728 O O . ASN A 1 88 ? 1.029 -2.450 26.664 1.00 98.38 88 ASN A O 1
ATOM 732 N N . GLU A 1 89 ? -0.381 -0.771 26.196 1.00 97.81 89 GLU A N 1
ATOM 733 C CA . GLU A 1 89 ? -1.479 -1.298 27.016 1.00 97.81 89 GLU A CA 1
ATOM 734 C C . GLU A 1 89 ? -2.363 -2.255 26.215 1.00 97.81 89 GLU A C 1
ATOM 736 O O . GLU A 1 89 ? -2.542 -2.077 25.006 1.00 97.81 89 GLU A O 1
ATOM 741 N N . ASP A 1 90 ? -2.949 -3.240 26.900 1.00 96.50 90 ASP A N 1
ATOM 742 C CA . ASP A 1 90 ? -3.908 -4.171 26.301 1.00 96.50 90 ASP A CA 1
ATOM 743 C C . ASP A 1 90 ? -5.184 -3.430 25.875 1.00 96.50 90 ASP A C 1
ATOM 745 O O . ASP A 1 90 ? -5.923 -2.884 26.695 1.00 96.50 90 ASP A O 1
ATOM 749 N N . ILE A 1 91 ? -5.443 -3.439 24.571 1.00 97.69 91 ILE A N 1
ATOM 750 C CA . ILE A 1 91 ? -6.645 -2.896 23.923 1.00 97.69 91 ILE A CA 1
ATOM 751 C C . ILE A 1 91 ? -7.288 -3.936 22.9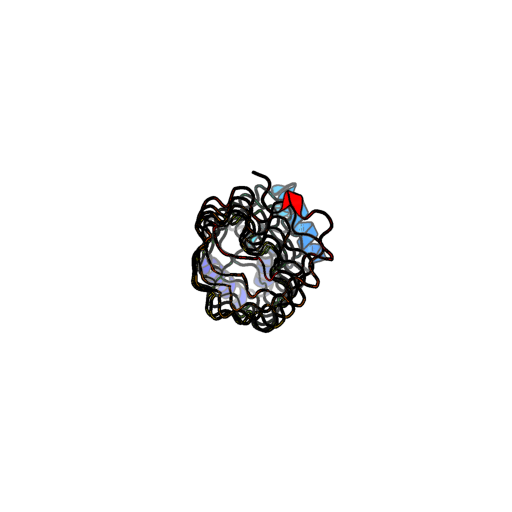95 1.00 97.69 91 ILE A C 1
ATOM 753 O O . ILE A 1 91 ? -8.130 -3.608 22.157 1.00 97.69 91 ILE A O 1
ATOM 757 N N . GLY A 1 92 ? -6.925 -5.214 23.142 1.00 96.25 92 GLY A N 1
ATOM 758 C CA . GLY A 1 92 ? -7.415 -6.292 22.279 1.00 96.25 92 GLY A CA 1
ATOM 759 C C . GLY A 1 92 ? -8.926 -6.519 22.385 1.00 96.25 92 GLY A C 1
ATOM 760 O O . GLY A 1 92 ? -9.524 -7.107 21.491 1.00 96.25 92 GLY A O 1
ATOM 761 N N . LYS A 1 93 ? -9.555 -6.026 23.460 1.00 91.00 93 LYS A N 1
ATOM 762 C CA . LYS A 1 93 ? -10.999 -6.147 23.730 1.00 91.00 93 LYS A CA 1
ATOM 763 C C . LYS A 1 93 ? -11.850 -4.988 23.218 1.00 91.00 93 LYS A C 1
ATOM 765 O O . LYS A 1 93 ? -13.061 -5.014 23.417 1.00 91.00 93 LYS A O 1
ATOM 770 N N . TRP A 1 94 ? -11.240 -3.969 22.620 1.00 97.19 94 TRP A N 1
ATOM 771 C CA . TRP A 1 94 ? -11.995 -2.875 22.020 1.00 97.19 94 TRP A CA 1
ATOM 772 C C . TRP A 1 94 ? -12.889 -3.393 20.890 1.00 97.19 94 TRP A C 1
ATOM 774 O O . TRP A 1 94 ? -12.446 -4.157 20.031 1.00 97.19 94 TRP A O 1
ATOM 784 N N . ASP A 1 95 ? -14.146 -2.954 20.886 1.00 97.56 95 ASP A N 1
ATOM 785 C CA . ASP A 1 95 ? -15.064 -3.184 19.775 1.00 97.56 95 ASP A CA 1
ATOM 786 C C . ASP A 1 95 ? -14.704 -2.232 18.630 1.00 97.56 95 ASP A C 1
ATOM 788 O O . ASP A 1 95 ? -14.808 -1.008 18.755 1.00 97.56 95 ASP A O 1
ATOM 792 N N . THR A 1 96 ? -14.245 -2.812 17.526 1.00 98.50 96 THR A N 1
ATOM 793 C CA . THR A 1 96 ? -13.828 -2.120 16.301 1.00 98.50 96 THR A CA 1
ATOM 794 C C . THR A 1 96 ? -14.817 -2.308 15.150 1.00 98.50 96 THR A C 1
ATOM 796 O O . THR A 1 96 ? -14.621 -1.739 14.081 1.00 98.50 96 THR A O 1
ATOM 799 N N . SER A 1 97 ? -15.940 -3.001 15.376 1.00 98.56 97 SER A N 1
ATOM 800 C CA . SER A 1 97 ? -16.903 -3.400 14.336 1.00 98.56 97 SER A CA 1
ATOM 801 C C . SER A 1 97 ? -17.598 -2.240 13.617 1.00 98.56 97 SER A C 1
ATOM 803 O O . SER A 1 97 ? -18.255 -2.440 12.592 1.00 98.56 97 SER A O 1
ATOM 805 N N . ASN A 1 98 ? -17.495 -1.013 14.136 1.00 98.44 98 ASN A N 1
ATOM 806 C CA . ASN A 1 98 ? -18.007 0.209 13.506 1.00 98.44 98 ASN A CA 1
ATOM 807 C C . ASN A 1 98 ? -16.912 1.140 12.971 1.00 98.44 98 ASN A C 1
ATOM 809 O O . ASN A 1 98 ? -17.242 2.152 12.351 1.00 98.44 98 ASN A O 1
ATOM 813 N N . VAL A 1 99 ? -15.637 0.800 13.162 1.00 98.81 99 VAL A N 1
ATOM 814 C CA . VAL A 1 99 ? -14.504 1.631 12.751 1.00 98.81 99 VAL A CA 1
ATOM 815 C C . VAL A 1 99 ? -14.330 1.577 11.237 1.00 98.81 99 VAL A C 1
ATOM 817 O O . VAL A 1 99 ? -14.352 0.517 10.617 1.00 98.81 99 VAL A O 1
ATOM 820 N N . THR A 1 100 ? -14.160 2.754 10.644 1.00 98.44 100 THR A N 1
ATOM 821 C CA . THR A 1 100 ? -13.970 2.950 9.200 1.00 98.44 100 THR A CA 1
ATOM 822 C C . THR A 1 100 ? -12.605 3.556 8.866 1.00 98.44 100 THR A C 1
ATOM 824 O O . THR A 1 100 ? -12.086 3.326 7.775 1.00 98.44 100 THR A O 1
ATOM 827 N N . ASP A 1 101 ? -11.990 4.264 9.818 1.00 98.69 101 ASP A N 1
ATOM 828 C CA . ASP A 1 101 ? -10.710 4.957 9.653 1.00 98.69 101 ASP A CA 1
ATOM 829 C C . ASP A 1 101 ? -9.739 4.576 10.786 1.00 98.69 101 ASP A C 1
ATOM 831 O O . ASP A 1 101 ? -10.062 4.713 11.972 1.00 98.69 101 ASP A O 1
ATOM 835 N N . MET A 1 102 ? -8.555 4.078 10.414 1.00 98.69 102 MET A N 1
ATOM 836 C CA . MET A 1 102 ? -7.449 3.744 11.324 1.00 98.69 102 MET A CA 1
ATOM 837 C C . MET A 1 102 ? -6.145 4.474 10.955 1.00 98.69 102 MET A C 1
ATOM 839 O O . MET A 1 102 ? -5.049 4.077 11.377 1.00 98.69 102 MET A O 1
ATOM 843 N N . VAL A 1 103 ? -6.234 5.563 10.186 1.00 98.88 103 VAL A N 1
ATOM 844 C CA . VAL A 1 103 ? -5.078 6.319 9.693 1.00 98.88 103 VAL A CA 1
ATOM 845 C C . VAL A 1 103 ? -4.185 6.745 10.854 1.00 98.88 103 VAL A C 1
ATOM 847 O O . VAL A 1 103 ? -4.606 7.421 11.795 1.00 98.88 103 VAL A O 1
ATOM 850 N N . ARG A 1 104 ? -2.899 6.383 10.776 1.00 98.88 104 ARG A N 1
ATOM 851 C CA . ARG A 1 104 ? -1.861 6.748 11.758 1.00 98.88 104 ARG A CA 1
ATOM 852 C C . ARG A 1 104 ? -2.184 6.360 13.207 1.00 98.88 104 ARG A C 1
ATOM 854 O O . ARG A 1 104 ? -1.596 6.952 14.115 1.00 98.88 104 ARG A O 1
ATOM 861 N N . MET A 1 105 ? -3.074 5.393 13.451 1.00 98.75 105 MET A N 1
ATOM 862 C CA . MET A 1 105 ? -3.505 5.035 14.809 1.00 98.75 105 MET A CA 1
ATOM 863 C C . MET A 1 105 ? -2.320 4.740 15.743 1.00 98.75 105 MET A C 1
ATOM 865 O O . MET A 1 105 ? -2.298 5.269 16.849 1.00 98.75 105 MET A O 1
ATOM 869 N N . PHE A 1 106 ? -1.305 4.000 15.280 1.00 98.88 106 PHE A N 1
ATOM 870 C CA . PHE A 1 106 ? -0.075 3.674 16.021 1.00 98.88 106 PHE A CA 1
ATOM 871 C C . PHE A 1 106 ? 1.190 4.256 15.378 1.00 98.88 106 PHE A C 1
ATOM 873 O O . PHE A 1 106 ? 2.300 3.773 15.626 1.00 98.88 106 PHE A O 1
ATOM 880 N N . TYR A 1 107 ? 1.057 5.308 14.564 1.00 98.88 107 TYR A N 1
ATOM 881 C CA . TYR A 1 107 ? 2.210 5.941 13.926 1.00 98.88 107 TYR A CA 1
ATOM 882 C C . TYR A 1 107 ? 3.219 6.386 14.990 1.00 98.88 107 TYR A C 1
ATOM 884 O O . TYR A 1 107 ? 2.894 7.195 15.852 1.00 98.88 107 TYR A O 1
ATOM 892 N N . GLY A 1 108 ? 4.450 5.880 14.961 1.00 98.81 108 GLY A N 1
ATOM 893 C CA . GLY A 1 108 ? 5.478 6.224 15.947 1.00 98.81 108 GLY A CA 1
ATOM 894 C C . GLY A 1 108 ? 5.228 5.700 17.368 1.00 98.81 108 GLY A C 1
ATOM 895 O O . GLY A 1 108 ? 5.927 6.136 18.287 1.00 98.81 108 GLY A O 1
ATOM 896 N N . ALA A 1 109 ? 4.296 4.765 17.578 1.00 98.75 109 ALA A N 1
ATOM 897 C CA . ALA A 1 109 ? 4.132 4.042 18.841 1.00 98.75 109 ALA A CA 1
ATOM 898 C C . ALA A 1 109 ? 5.224 2.962 18.974 1.00 98.75 109 ALA A C 1
ATOM 900 O O . ALA A 1 109 ? 4.996 1.769 18.792 1.00 98.75 109 ALA A O 1
ATOM 901 N N . ILE A 1 110 ? 6.461 3.404 19.218 1.00 98.81 110 ILE A N 1
ATOM 902 C CA . ILE A 1 110 ? 7.686 2.593 19.107 1.00 98.81 110 ILE A CA 1
ATOM 903 C C . ILE A 1 110 ? 7.605 1.278 19.896 1.00 98.81 110 ILE A C 1
ATOM 905 O O . ILE A 1 110 ? 8.102 0.258 19.410 1.00 98.81 110 ILE A O 1
ATOM 909 N N . THR A 1 111 ? 7.032 1.295 21.103 1.00 98.69 111 THR A N 1
ATOM 910 C CA . THR A 1 111 ? 6.958 0.119 21.978 1.00 98.69 111 THR A CA 1
ATOM 911 C C . THR A 1 111 ? 5.769 -0.794 21.733 1.00 98.69 111 THR A C 1
ATOM 913 O O . THR A 1 111 ? 5.832 -1.923 22.214 1.00 98.69 111 THR A O 1
ATOM 916 N N . PHE A 1 112 ? 4.739 -0.329 21.023 1.00 98.81 112 PHE A N 1
ATOM 917 C CA . PHE A 1 112 ? 3.467 -1.033 20.903 1.00 98.81 112 PHE A CA 1
ATOM 918 C C . PHE A 1 112 ? 3.646 -2.401 20.238 1.00 98.81 112 PHE A C 1
ATOM 920 O O . PHE A 1 112 ? 4.233 -2.518 19.160 1.00 98.81 112 PHE A O 1
ATOM 927 N N . ASN A 1 113 ? 3.165 -3.442 20.910 1.00 98.75 113 ASN A N 1
ATOM 928 C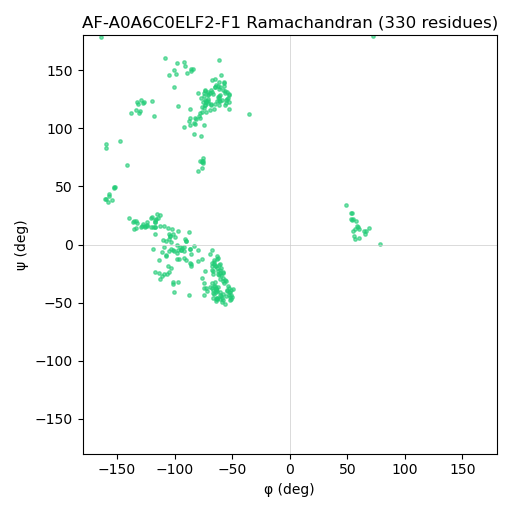 CA . ASN A 1 113 ? 3.239 -4.831 20.485 1.00 98.75 113 ASN A CA 1
ATOM 929 C C . ASN A 1 113 ? 2.184 -5.680 21.216 1.00 98.75 113 ASN A C 1
ATOM 931 O O . ASN A 1 113 ? 2.480 -6.804 21.619 1.00 98.75 113 ASN A O 1
ATOM 935 N N . GLU A 1 114 ? 0.983 -5.144 21.424 1.00 98.38 114 GLU A N 1
ATOM 936 C CA . GLU A 1 114 ? -0.126 -5.872 22.052 1.00 98.38 114 GLU A CA 1
ATOM 937 C C . GLU A 1 114 ? -1.001 -6.588 21.020 1.00 98.38 114 GLU A C 1
ATOM 939 O O . GLU A 1 114 ? -1.022 -6.228 19.841 1.00 98.38 114 GLU A O 1
ATOM 944 N N . ASP A 1 115 ? -1.661 -7.663 21.457 1.00 98.12 115 ASP A N 1
ATOM 945 C CA . ASP A 1 115 ? -2.489 -8.494 20.584 1.00 98.12 115 ASP A CA 1
ATOM 946 C C . ASP A 1 115 ? -3.810 -7.793 20.240 1.00 98.12 115 ASP A C 1
ATOM 948 O O . ASP A 1 115 ? -4.640 -7.520 21.103 1.00 98.12 115 ASP A O 1
ATOM 952 N N . ILE A 1 116 ? -3.983 -7.522 18.950 1.00 98.62 116 ILE A N 1
ATOM 953 C CA . ILE A 1 116 ? -5.157 -6.885 18.342 1.00 98.62 116 ILE A CA 1
ATOM 954 C C . ILE A 1 116 ? -5.699 -7.729 17.180 1.00 98.62 116 ILE A C 1
ATOM 956 O O . ILE A 1 116 ? -6.462 -7.251 16.341 1.00 98.62 116 ILE A O 1
ATOM 960 N N . GLY A 1 117 ? -5.314 -9.008 17.109 1.00 98.12 117 GLY A N 1
ATOM 961 C CA . GLY A 1 117 ? -5.731 -9.906 16.032 1.00 98.12 117 GLY A CA 1
ATOM 962 C C . GLY A 1 117 ? -7.237 -10.187 16.017 1.00 98.12 117 GLY A C 1
ATOM 963 O O . GLY A 1 117 ? -7.757 -10.613 14.997 1.00 98.12 117 GLY A O 1
ATOM 964 N N . GLN A 1 118 ? -7.944 -9.935 17.125 1.00 97.06 118 GLN A N 1
ATOM 965 C CA . GLN A 1 118 ? -9.395 -10.151 17.254 1.00 97.06 118 GLN A CA 1
ATOM 966 C C . GLN A 1 118 ? -10.248 -8.936 16.862 1.00 97.06 118 GLN A C 1
ATOM 968 O O . GLN A 1 118 ? -11.468 -8.976 17.009 1.00 97.06 118 GLN A O 1
ATOM 973 N N . TRP A 1 119 ? -9.632 -7.848 16.403 1.00 98.75 119 TRP A N 1
ATOM 974 C CA . TRP A 1 119 ? -10.371 -6.685 15.926 1.00 98.75 119 TRP A CA 1
ATOM 975 C C . TRP A 1 119 ? -11.148 -6.990 14.641 1.00 98.75 119 TRP A C 1
ATOM 977 O O . TRP A 1 119 ? -10.657 -7.683 13.751 1.00 98.75 119 TRP A O 1
ATOM 987 N N . ASP A 1 120 ? -12.354 -6.437 14.545 1.00 98.75 120 ASP A N 1
ATOM 988 C CA . ASP A 1 120 ? -13.177 -6.473 13.341 1.00 98.75 120 ASP A CA 1
ATOM 989 C C . ASP A 1 120 ? -12.806 -5.283 12.449 1.00 98.75 120 ASP A C 1
ATOM 991 O O . ASP A 1 120 ? -13.139 -4.135 12.741 1.00 98.75 120 ASP A O 1
ATOM 995 N N . THR A 1 121 ? -12.104 -5.563 11.352 1.00 98.75 121 THR A N 1
ATOM 996 C CA . THR A 1 121 ? -11.679 -4.555 10.369 1.00 98.75 121 THR A CA 1
ATOM 997 C C . THR A 1 121 ? -12.577 -4.497 9.131 1.00 98.75 121 THR A C 1
ATOM 999 O O . THR A 1 121 ? -12.292 -3.731 8.213 1.00 98.75 121 THR A O 1
ATOM 1002 N N . SER A 1 122 ? -13.701 -5.227 9.104 1.00 98.81 122 SER A N 1
ATOM 1003 C CA . SER A 1 122 ? -14.562 -5.410 7.916 1.00 98.81 122 SER A CA 1
ATOM 1004 C C . SER A 1 122 ? -15.217 -4.131 7.374 1.00 98.81 122 SER A C 1
ATOM 1006 O O . SER A 1 122 ? -15.840 -4.130 6.303 1.00 98.81 122 SER A O 1
ATOM 1008 N N . LYS A 1 123 ? -15.133 -3.018 8.109 1.00 98.81 123 LYS A N 1
ATOM 1009 C CA . LYS A 1 123 ? -15.613 -1.690 7.690 1.00 98.81 123 LYS A CA 1
ATOM 1010 C C . LYS A 1 123 ? -14.496 -0.681 7.429 1.00 98.81 123 LYS A C 1
ATOM 1012 O O . LYS A 1 123 ? -14.803 0.400 6.930 1.00 98.81 123 LYS A O 1
ATOM 1017 N N . VAL A 1 124 ? -13.244 -1.018 7.723 1.00 98.88 124 VAL A N 1
ATOM 1018 C CA . VAL A 1 124 ? -12.111 -0.105 7.563 1.00 98.88 124 VAL A CA 1
ATOM 1019 C C . VAL A 1 124 ? -11.816 0.097 6.081 1.00 98.88 124 VAL A C 1
ATOM 1021 O O . VAL A 1 124 ? -11.672 -0.863 5.327 1.00 98.88 124 VAL A O 1
ATOM 1024 N N . THR A 1 125 ? -11.722 1.358 5.663 1.00 98.44 125 THR A N 1
ATOM 1025 C CA . THR A 1 125 ? -11.406 1.736 4.277 1.00 98.44 125 THR A CA 1
ATOM 1026 C C . THR A 1 125 ? -10.008 2.332 4.128 1.00 98.44 125 THR A C 1
ATOM 1028 O O . THR A 1 125 ? -9.417 2.241 3.052 1.00 98.44 125 THR A O 1
ATOM 1031 N N . ASP A 1 126 ? -9.451 2.916 5.194 1.00 98.62 126 ASP A N 1
ATOM 1032 C CA . ASP A 1 126 ? -8.114 3.517 5.186 1.00 98.62 126 ASP A CA 1
ATOM 1033 C C . ASP A 1 126 ? -7.291 3.072 6.408 1.00 98.62 126 ASP A C 1
ATOM 1035 O O . ASP A 1 126 ? -7.694 3.259 7.560 1.00 98.62 126 ASP A O 1
ATOM 1039 N N . MET A 1 127 ? -6.126 2.473 6.139 1.00 98.44 127 MET A N 1
ATOM 1040 C CA . MET A 1 127 ? -5.146 2.028 7.140 1.00 98.44 127 MET A CA 1
ATOM 1041 C C . MET A 1 127 ? -3.805 2.767 7.003 1.00 98.44 127 MET A C 1
ATOM 1043 O O . MET A 1 127 ? -2.791 2.341 7.563 1.00 98.44 127 MET A O 1
ATOM 1047 N N . SER A 1 128 ? -3.761 3.876 6.262 1.00 98.81 128 SER A N 1
ATOM 1048 C CA . SER A 1 128 ? -2.520 4.581 5.938 1.00 98.81 128 SER A CA 1
ATOM 1049 C C . SER A 1 128 ? -1.700 4.892 7.182 1.00 98.81 128 SER A C 1
ATOM 1051 O O . SER A 1 128 ? -2.186 5.488 8.148 1.00 98.81 128 SER A O 1
ATOM 1053 N N . PHE A 1 129 ? -0.419 4.537 7.140 1.00 98.94 129 PHE A N 1
ATOM 1054 C CA . PHE A 1 129 ? 0.570 4.754 8.191 1.00 98.94 129 PHE A CA 1
ATOM 1055 C C . PHE A 1 129 ? 0.224 4.112 9.546 1.00 98.94 129 PHE A C 1
ATOM 1057 O O . PHE A 1 129 ? 0.823 4.508 10.549 1.00 98.94 129 PHE A O 1
ATOM 1064 N N . MET A 1 130 ? -0.730 3.173 9.618 1.00 98.81 130 MET A N 1
ATOM 1065 C CA . MET A 1 130 ? -1.269 2.665 10.888 1.00 98.81 130 MET A CA 1
ATOM 1066 C C . MET A 1 130 ? -0.173 2.202 11.855 1.00 98.81 130 MET A C 1
ATOM 1068 O O . MET A 1 130 ? -0.201 2.619 13.009 1.00 98.81 130 MET A O 1
ATOM 1072 N N . PHE A 1 131 ? 0.820 1.441 11.384 1.00 98.88 131 PHE A N 1
ATOM 1073 C CA . PHE A 1 131 ? 1.972 0.968 12.166 1.00 98.88 131 PHE A CA 1
ATOM 1074 C C . PHE A 1 131 ? 3.304 1.577 11.714 1.00 98.88 131 PHE A C 1
ATOM 1076 O O . PHE A 1 131 ? 4.374 1.082 12.090 1.00 98.88 131 PHE A O 1
ATOM 1083 N N . SER A 1 132 ? 3.286 2.661 10.932 1.00 98.88 132 SER A N 1
ATOM 1084 C CA . SER A 1 132 ? 4.537 3.275 10.491 1.00 98.88 132 SER A CA 1
ATOM 1085 C C . SER A 1 132 ? 5.327 3.755 11.710 1.00 98.88 132 SER A C 1
ATOM 1087 O O . SER A 1 132 ? 4.810 4.430 12.598 1.00 98.88 132 SER A O 1
ATOM 1089 N N . ARG A 1 133 ? 6.597 3.357 11.798 1.00 98.81 133 ARG A N 1
ATOM 1090 C CA . ARG A 1 133 ? 7.528 3.579 12.914 1.00 98.81 133 ARG A CA 1
ATOM 1091 C C . ARG A 1 133 ? 7.140 2.886 14.232 1.00 98.81 133 ARG A C 1
ATOM 1093 O O . ARG A 1 133 ? 7.803 3.140 15.243 1.00 98.81 133 ARG A O 1
ATOM 1100 N N . ALA A 1 134 ? 6.164 1.975 14.246 1.00 98.75 134 ALA A N 1
ATOM 1101 C CA . ALA A 1 134 ? 5.873 1.092 15.382 1.00 98.75 134 ALA A CA 1
ATOM 1102 C C . ALA A 1 134 ? 6.909 -0.048 15.451 1.00 98.75 134 ALA A C 1
ATOM 1104 O O . ALA A 1 134 ? 6.653 -1.202 15.115 1.00 98.75 134 ALA A O 1
ATOM 1105 N N . LYS A 1 135 ? 8.146 0.294 15.831 1.00 98.75 135 LYS A N 1
ATOM 1106 C CA . LYS A 1 135 ? 9.328 -0.570 15.648 1.00 98.75 135 LYS A CA 1
ATOM 1107 C C . LYS A 1 135 ? 9.233 -1.944 16.311 1.00 98.75 135 LYS A C 1
ATOM 1109 O O . LYS A 1 135 ? 9.864 -2.869 15.808 1.00 98.75 135 LYS A O 1
ATOM 1114 N N . LYS A 1 136 ? 8.526 -2.076 17.440 1.00 98.75 136 LYS A N 1
ATOM 1115 C CA . LYS A 1 136 ? 8.369 -3.357 18.150 1.00 98.75 136 LYS A CA 1
ATOM 1116 C C . LYS A 1 136 ? 7.202 -4.209 17.655 1.00 98.75 136 LYS A C 1
ATOM 1118 O O . LYS A 1 136 ? 7.197 -5.393 17.988 1.00 98.75 136 LYS A O 1
ATOM 1123 N N . PHE A 1 137 ? 6.264 -3.644 16.899 1.00 98.88 137 PHE A N 1
ATOM 1124 C CA . PHE A 1 137 ? 5.033 -4.331 16.533 1.00 98.88 137 PHE A CA 1
ATOM 1125 C C . PHE A 1 137 ? 5.318 -5.565 15.669 1.00 98.88 137 PHE A C 1
ATOM 1127 O O . PHE A 1 137 ? 5.969 -5.479 14.628 1.00 98.88 137 PHE A O 1
ATOM 1134 N N . ASN A 1 138 ? 4.851 -6.725 16.127 1.00 98.81 138 ASN A N 1
ATOM 1135 C CA . ASN A 1 138 ? 5.010 -8.013 15.457 1.00 98.81 138 ASN A CA 1
ATOM 1136 C C . ASN A 1 138 ? 3.920 -9.006 15.905 1.00 98.81 138 ASN A C 1
ATOM 1138 O O . ASN A 1 138 ? 4.212 -10.165 16.208 1.00 98.81 138 ASN A O 1
ATOM 1142 N N . LYS A 1 139 ? 2.671 -8.542 16.025 1.00 98.62 139 LYS A N 1
ATOM 1143 C CA . LYS A 1 139 ? 1.521 -9.372 16.417 1.00 98.62 139 LYS A CA 1
ATOM 1144 C C . LYS A 1 139 ? 0.711 -9.817 15.212 1.00 98.62 139 LYS A C 1
ATOM 1146 O O . LYS A 1 139 ? 0.668 -9.125 14.198 1.00 98.62 139 LYS A O 1
ATOM 1151 N N . ALA A 1 140 ? 0.145 -11.016 15.319 1.00 98.62 140 ALA A N 1
ATOM 1152 C CA . ALA A 1 140 ? -0.562 -11.659 14.226 1.00 98.62 140 ALA A CA 1
ATOM 1153 C C . ALA A 1 140 ? -1.859 -10.902 13.915 1.00 98.62 140 ALA A C 1
ATOM 1155 O O . ALA A 1 140 ? -2.731 -10.775 14.768 1.00 98.62 140 ALA A O 1
ATOM 1156 N N . ILE A 1 141 ? -1.959 -10.418 12.679 1.00 98.81 141 ILE A N 1
ATOM 1157 C CA . ILE A 1 141 ? -3.095 -9.646 12.150 1.00 98.81 141 ILE A CA 1
ATOM 1158 C C . ILE A 1 141 ? -3.537 -10.164 10.773 1.00 98.81 141 ILE A C 1
ATOM 1160 O O . ILE A 1 141 ? -4.300 -9.519 10.064 1.00 98.81 141 ILE A O 1
ATOM 1164 N N . GLY A 1 142 ? -3.071 -11.355 10.381 1.00 98.56 142 GLY A N 1
ATOM 1165 C CA . GLY A 1 142 ? -3.421 -11.971 9.099 1.00 98.56 142 GLY A CA 1
ATOM 1166 C C . GLY A 1 142 ? -4.897 -12.359 8.972 1.00 98.56 142 GLY A C 1
ATOM 1167 O O . GLY A 1 142 ? -5.359 -12.606 7.869 1.00 98.56 142 GLY A O 1
ATOM 1168 N N . VAL A 1 143 ? -5.640 -12.400 10.086 1.00 98.50 143 VAL A N 1
ATOM 1169 C CA . VAL A 1 143 ? -7.082 -12.713 10.116 1.00 98.50 143 VAL A CA 1
ATOM 1170 C C . VAL A 1 143 ? -7.981 -11.493 9.895 1.00 98.50 143 VAL A C 1
ATOM 1172 O O . VAL A 1 143 ? -9.199 -11.641 9.860 1.00 98.50 143 VAL A O 1
ATOM 1175 N N . TRP A 1 144 ? -7.403 -10.297 9.786 1.00 98.81 144 TRP A N 1
ATOM 1176 C CA . TRP A 1 144 ? -8.151 -9.073 9.525 1.00 98.81 144 TRP A CA 1
ATOM 1177 C C . TRP A 1 144 ? -8.820 -9.108 8.150 1.00 98.81 144 TRP A C 1
ATOM 1179 O O . TRP A 1 144 ? -8.212 -9.498 7.156 1.00 98.81 144 TRP A O 1
ATOM 1189 N N . ASP A 1 145 ? -10.069 -8.651 8.099 1.00 98.81 145 ASP A N 1
ATOM 1190 C CA . ASP A 1 145 ? -10.779 -8.401 6.849 1.00 98.81 145 ASP A CA 1
ATOM 1191 C C . ASP A 1 145 ? -10.305 -7.062 6.271 1.00 98.81 145 ASP A C 1
ATOM 1193 O O . ASP A 1 145 ? -10.575 -6.001 6.841 1.00 98.81 145 ASP A O 1
ATOM 1197 N N . THR A 1 146 ? -9.569 -7.112 5.162 1.00 98.81 146 THR A N 1
ATOM 1198 C CA . THR A 1 146 ? -9.084 -5.930 4.434 1.00 98.81 146 THR A CA 1
ATOM 1199 C C . THR A 1 146 ? -9.860 -5.668 3.145 1.00 98.81 146 THR A C 1
ATOM 1201 O O . THR A 1 146 ? -9.483 -4.776 2.388 1.00 98.81 146 THR A O 1
ATOM 1204 N N . SER A 1 147 ? -10.966 -6.380 2.897 1.00 98.81 147 SER A N 1
ATOM 1205 C CA . SER A 1 147 ? -11.697 -6.349 1.619 1.00 98.81 147 SER A CA 1
ATOM 1206 C C . SER A 1 147 ? -12.231 -4.970 1.228 1.00 98.81 147 SER A C 1
ATOM 1208 O O . SER A 1 147 ? -12.497 -4.723 0.056 1.00 98.81 147 SER A O 1
ATOM 1210 N N . LYS A 1 148 ? -12.377 -4.036 2.176 1.00 98.81 148 LYS A N 1
ATOM 1211 C CA . LYS A 1 148 ? -12.793 -2.646 1.909 1.00 98.81 148 LYS A CA 1
ATOM 1212 C C . LYS A 1 148 ? -11.656 -1.630 1.918 1.00 98.81 148 LYS A C 1
ATOM 1214 O O . LYS A 1 148 ? -11.903 -0.458 1.630 1.00 98.81 148 LYS A O 1
ATOM 1219 N N . VAL A 1 149 ? -10.437 -2.043 2.250 1.00 98.88 149 VAL A N 1
ATOM 1220 C CA . VAL A 1 149 ? -9.293 -1.137 2.342 1.00 98.88 149 VAL A CA 1
ATOM 1221 C C . VAL A 1 149 ? -8.873 -0.720 0.939 1.00 98.88 149 VAL A C 1
ATOM 1223 O O . VAL A 1 149 ? -8.543 -1.553 0.101 1.00 98.88 149 VAL A O 1
ATOM 1226 N N . THR A 1 150 ? -8.843 0.586 0.690 1.00 98.62 150 THR A N 1
ATOM 1227 C CA . THR A 1 150 ? -8.384 1.146 -0.590 1.00 98.62 150 THR A CA 1
ATOM 1228 C C . THR A 1 150 ? -6.978 1.735 -0.499 1.00 98.62 150 THR A C 1
ATOM 1230 O O . THR A 1 150 ? -6.303 1.912 -1.514 1.00 98.62 150 THR A O 1
ATOM 1233 N N . ASN A 1 151 ? -6.513 2.052 0.713 1.00 98.75 151 ASN A N 1
ATOM 1234 C CA . ASN A 1 151 ? -5.261 2.764 0.943 1.00 98.75 151 ASN A CA 1
ATOM 1235 C C . ASN A 1 151 ? -4.395 2.060 1.999 1.00 98.75 151 ASN A C 1
ATOM 1237 O O . ASN A 1 151 ? -4.748 2.007 3.179 1.00 98.75 151 ASN A O 1
ATOM 1241 N N . MET A 1 152 ? -3.250 1.533 1.554 1.00 98.75 152 MET A N 1
ATOM 1242 C CA . MET A 1 152 ? -2.242 0.849 2.372 1.00 98.75 152 MET A CA 1
ATOM 1243 C C . MET A 1 152 ? -0.902 1.607 2.395 1.00 98.75 152 MET A C 1
ATOM 1245 O O . MET A 1 152 ? 0.161 1.016 2.605 1.00 98.75 152 MET A O 1
ATOM 1249 N N . LEU A 1 153 ? -0.942 2.929 2.187 1.00 98.88 153 LEU A N 1
ATOM 1250 C CA . LEU A 1 153 ? 0.225 3.811 2.234 1.00 98.88 153 LEU A CA 1
ATOM 1251 C C . LEU A 1 153 ? 0.995 3.625 3.547 1.00 98.88 153 LEU A C 1
ATOM 1253 O O . LEU A 1 153 ? 0.469 3.907 4.619 1.00 98.88 153 LEU A O 1
ATOM 1257 N N . GLU A 1 154 ? 2.244 3.167 3.462 1.00 98.81 154 GLU A N 1
ATOM 1258 C CA . GLU A 1 154 ? 3.167 3.019 4.593 1.00 98.81 154 GLU A CA 1
ATOM 1259 C C . GLU A 1 154 ? 2.598 2.300 5.836 1.00 98.81 154 GLU A C 1
ATOM 1261 O O . GLU A 1 154 ? 2.995 2.637 6.949 1.00 98.81 154 GLU A O 1
ATOM 1266 N N . ILE A 1 155 ? 1.707 1.300 5.721 1.00 98.81 155 ILE A N 1
ATOM 1267 C CA . ILE A 1 155 ? 1.172 0.607 6.921 1.00 98.81 155 ILE A CA 1
ATOM 1268 C C . ILE A 1 155 ? 2.302 0.159 7.860 1.00 98.81 155 ILE A C 1
ATOM 1270 O O . ILE A 1 155 ? 2.224 0.424 9.058 1.00 98.81 155 ILE A O 1
ATOM 1274 N N . PHE A 1 156 ? 3.374 -0.431 7.323 1.00 98.94 156 PHE A N 1
ATOM 1275 C CA . PHE A 1 156 ? 4.528 -0.938 8.075 1.00 98.94 156 PHE A CA 1
ATOM 1276 C C . PHE A 1 156 ? 5.829 -0.177 7.778 1.00 98.94 156 PHE A C 1
ATOM 1278 O O . PHE A 1 156 ? 6.922 -0.696 8.026 1.00 98.94 156 PHE A O 1
ATOM 1285 N N . GLY A 1 157 ? 5.744 1.066 7.292 1.00 98.81 157 GLY A N 1
ATOM 1286 C CA . GLY A 1 157 ? 6.921 1.901 7.042 1.00 98.81 157 GLY A CA 1
ATOM 1287 C C . GLY A 1 157 ? 7.780 2.038 8.307 1.00 98.81 157 GLY A C 1
ATOM 1288 O O . GLY A 1 157 ? 7.309 2.459 9.351 1.00 98.81 157 GLY A O 1
ATOM 1289 N N . CYS A 1 158 ? 9.050 1.657 8.278 1.00 98.75 158 CYS A N 1
ATOM 1290 C CA . CYS A 1 158 ? 9.984 1.618 9.403 1.00 98.75 158 CYS A CA 1
ATOM 1291 C C . CYS A 1 158 ? 9.558 0.711 10.582 1.00 98.75 158 CYS A C 1
ATOM 1293 O O . CYS A 1 158 ? 10.139 0.824 11.670 1.00 98.75 158 CYS A O 1
ATOM 1295 N N . ALA A 1 159 ? 8.585 -0.191 10.409 1.00 98.62 159 ALA A N 1
ATOM 1296 C CA . ALA A 1 159 ? 8.207 -1.200 11.403 1.00 98.62 159 ALA A CA 1
ATOM 1297 C C . ALA A 1 159 ? 9.223 -2.358 11.390 1.00 98.62 159 ALA A C 1
ATOM 1299 O O . ALA A 1 159 ? 8.976 -3.454 10.894 1.00 98.62 159 ALA A O 1
ATOM 1300 N N . SER A 1 160 ? 10.425 -2.093 11.907 1.00 97.94 160 SER A N 1
ATOM 1301 C CA . SER A 1 160 ? 11.609 -2.943 11.715 1.00 97.94 160 SER A CA 1
ATOM 1302 C C . SER A 1 160 ? 11.506 -4.376 12.246 1.00 97.94 160 SER A C 1
ATOM 1304 O O . SER A 1 160 ? 12.328 -5.195 11.843 1.00 97.94 160 SER A O 1
ATOM 1306 N N . ASN A 1 161 ? 10.553 -4.676 13.138 1.00 98.62 161 ASN A N 1
ATOM 1307 C CA . ASN A 1 161 ? 10.330 -6.020 13.683 1.00 98.62 161 ASN A CA 1
ATOM 1308 C C . ASN A 1 161 ? 9.120 -6.744 13.080 1.00 98.62 161 ASN A C 1
ATOM 1310 O O . ASN A 1 161 ? 8.887 -7.898 13.441 1.00 98.62 161 ASN A O 1
ATOM 1314 N N . PHE A 1 162 ? 8.343 -6.101 12.207 1.00 98.88 162 PHE A N 1
ATOM 1315 C CA . PHE A 1 162 ? 7.143 -6.721 11.667 1.00 98.88 162 PHE A CA 1
ATOM 1316 C C . PHE A 1 162 ? 7.508 -7.818 10.659 1.00 98.88 162 PHE A C 1
ATOM 1318 O O . PHE A 1 162 ? 8.212 -7.573 9.678 1.00 98.88 162 PHE A O 1
ATOM 1325 N N . ASN A 1 163 ? 7.043 -9.041 10.914 1.00 98.81 163 ASN A N 1
ATOM 1326 C CA . ASN A 1 163 ? 7.200 -10.181 10.013 1.00 98.81 163 ASN A CA 1
ATOM 1327 C C . ASN A 1 163 ? 6.088 -11.223 10.216 1.00 98.81 163 ASN A C 1
ATOM 1329 O O . ASN A 1 163 ? 6.364 -12.423 10.231 1.00 98.81 163 ASN A O 1
ATOM 1333 N N . GLN A 1 164 ? 4.855 -10.778 10.454 1.00 98.75 164 GLN A N 1
ATOM 1334 C CA . GLN A 1 164 ? 3.708 -11.675 10.610 1.00 98.75 164 GLN A CA 1
ATOM 1335 C C . GLN A 1 164 ? 3.046 -11.953 9.269 1.00 98.75 164 GLN A C 1
ATOM 1337 O O . GLN A 1 164 ? 3.049 -11.095 8.389 1.00 98.75 164 GLN A O 1
ATOM 1342 N N . ASP A 1 165 ? 2.507 -13.163 9.137 1.00 98.81 165 ASP A N 1
ATOM 1343 C CA . ASP A 1 165 ? 1.796 -13.598 7.940 1.00 98.81 165 ASP A CA 1
ATOM 1344 C C . ASP A 1 165 ? 0.543 -12.737 7.710 1.00 98.81 165 ASP A C 1
ATOM 1346 O O . ASP A 1 165 ? -0.281 -12.558 8.611 1.00 98.81 165 ASP A O 1
ATOM 1350 N N . ILE A 1 166 ? 0.454 -12.193 6.499 1.00 98.81 166 ILE A N 1
ATOM 1351 C CA . ILE A 1 166 ? -0.626 -11.348 5.971 1.00 98.81 166 ILE A CA 1
ATOM 1352 C C . ILE A 1 166 ? -1.016 -11.797 4.552 1.00 98.81 166 ILE A C 1
ATOM 1354 O O . ILE A 1 166 ? -1.614 -11.039 3.790 1.00 98.81 166 ILE A O 1
ATOM 1358 N N . SER A 1 167 ? -0.677 -13.036 4.185 1.00 98.62 167 SER A N 1
ATOM 1359 C CA . SER A 1 167 ? -1.008 -13.635 2.886 1.00 98.62 167 SER A CA 1
ATOM 1360 C C . SER A 1 167 ? -2.514 -13.662 2.613 1.00 98.62 167 SER A C 1
ATOM 1362 O O . SER A 1 167 ? -2.932 -13.569 1.466 1.00 98.62 167 SER A O 1
ATOM 1364 N N . MET A 1 168 ? -3.325 -13.736 3.673 1.00 98.56 168 MET A N 1
ATOM 1365 C CA . MET A 1 168 ? -4.788 -13.801 3.611 1.00 98.56 168 MET A CA 1
ATOM 1366 C C . MET A 1 168 ? -5.480 -12.438 3.473 1.00 98.56 168 MET A C 1
ATOM 1368 O O . MET A 1 168 ? -6.708 -12.394 3.411 1.00 98.56 168 MET A O 1
ATOM 1372 N N . TRP A 1 169 ? -4.733 -11.331 3.452 1.00 98.88 169 TRP A N 1
ATOM 1373 C CA . TRP A 1 169 ? -5.320 -10.013 3.220 1.00 98.88 169 TRP A CA 1
ATOM 1374 C C . TRP A 1 169 ? -5.877 -9.912 1.797 1.00 98.88 169 TRP A C 1
ATOM 1376 O O . TRP A 1 169 ? -5.183 -10.184 0.820 1.00 98.88 169 TRP A O 1
ATOM 1386 N N . ASP A 1 170 ? -7.128 -9.473 1.691 1.00 98.88 170 ASP A N 1
ATOM 1387 C CA . ASP A 1 170 ? -7.746 -9.096 0.426 1.00 98.88 170 ASP A CA 1
ATOM 1388 C C . ASP A 1 170 ? -7.247 -7.704 0.015 1.00 98.88 170 ASP A C 1
ATOM 1390 O O . ASP A 1 170 ? -7.527 -6.706 0.686 1.00 98.88 170 ASP A O 1
ATOM 1394 N N . THR A 1 171 ? -6.479 -7.647 -1.072 1.00 98.88 171 THR A N 1
ATOM 1395 C CA . THR A 1 171 ? -5.930 -6.411 -1.643 1.00 98.88 171 THR A CA 1
ATOM 1396 C C . THR A 1 171 ? -6.658 -5.958 -2.907 1.00 98.88 171 THR A C 1
ATOM 1398 O O . THR A 1 171 ? -6.252 -4.966 -3.511 1.00 98.88 171 THR A O 1
ATOM 1401 N N . SER A 1 172 ? -7.744 -6.631 -3.301 1.00 98.81 172 SER A N 1
ATOM 1402 C CA . SER A 1 172 ? -8.419 -6.409 -4.587 1.00 98.81 172 SER A CA 1
ATOM 1403 C C . SER A 1 172 ? -8.961 -4.989 -4.761 1.00 98.81 172 SER A C 1
ATOM 1405 O O . SER A 1 172 ? -9.065 -4.512 -5.885 1.00 98.81 172 SER A O 1
ATOM 1407 N N . ASN A 1 173 ? -9.250 -4.264 -3.676 1.00 98.75 173 ASN A N 1
ATOM 1408 C CA . ASN A 1 173 ? -9.699 -2.865 -3.721 1.00 98.75 173 ASN A CA 1
ATOM 1409 C C . ASN A 1 173 ? -8.582 -1.832 -3.479 1.00 98.75 173 ASN A C 1
ATOM 1411 O O . ASN A 1 173 ? -8.839 -0.626 -3.514 1.00 98.75 173 ASN A O 1
ATOM 1415 N N . VAL A 1 174 ? -7.343 -2.268 -3.241 1.00 98.88 174 VAL A N 1
ATOM 1416 C CA . VAL A 1 174 ? -6.233 -1.375 -2.892 1.00 98.88 174 VAL A CA 1
ATOM 1417 C C . VAL A 1 174 ? -5.717 -0.653 -4.130 1.00 98.88 174 VAL A C 1
ATOM 1419 O O . VAL A 1 174 ? -5.301 -1.270 -5.107 1.00 98.88 174 VAL A O 1
ATOM 1422 N N . THR A 1 175 ? -5.658 0.677 -4.061 1.00 98.81 175 THR A N 1
ATOM 1423 C CA . THR A 1 175 ? -5.108 1.515 -5.136 1.00 98.81 175 THR A CA 1
ATOM 1424 C C . THR A 1 175 ? -3.733 2.092 -4.800 1.00 98.81 175 THR A C 1
ATOM 1426 O O . THR A 1 175 ? -3.009 2.531 -5.695 1.00 98.81 175 THR A O 1
ATOM 1429 N N . ASN A 1 176 ? -3.349 2.124 -3.521 1.00 98.88 176 ASN A N 1
ATOM 1430 C CA . ASN A 1 176 ? -2.095 2.722 -3.064 1.00 98.88 176 ASN A CA 1
ATOM 1431 C C . ASN A 1 176 ? -1.354 1.808 -2.078 1.00 98.88 176 ASN A C 1
ATOM 1433 O O . ASN A 1 176 ? -1.834 1.583 -0.969 1.00 98.88 176 ASN A O 1
ATOM 1437 N N . MET A 1 177 ? -0.168 1.340 -2.476 1.00 98.88 177 MET A N 1
ATOM 1438 C CA . MET A 1 177 ? 0.758 0.540 -1.658 1.00 98.88 177 MET A CA 1
ATOM 1439 C C . MET A 1 177 ? 2.112 1.241 -1.463 1.00 98.88 177 MET A C 1
ATOM 1441 O O . MET A 1 177 ? 3.101 0.617 -1.068 1.00 98.88 177 MET A O 1
ATOM 1445 N N . CYS A 1 178 ? 2.181 2.544 -1.753 1.00 98.88 178 CYS A N 1
ATOM 1446 C CA . CYS A 1 178 ? 3.408 3.319 -1.630 1.00 98.88 178 CYS A CA 1
ATOM 1447 C C . CYS A 1 178 ? 4.005 3.154 -0.223 1.00 98.88 178 CYS A C 1
ATOM 1449 O O . CYS A 1 178 ? 3.312 3.292 0.783 1.00 98.88 178 CYS A O 1
ATOM 1451 N N . GLY A 1 179 ? 5.288 2.809 -0.152 1.00 98.88 179 GLY A N 1
ATOM 1452 C CA . GLY A 1 179 ? 6.039 2.668 1.093 1.00 98.88 179 GLY A CA 1
ATOM 1453 C C . GLY A 1 179 ? 5.511 1.630 2.090 1.00 98.88 179 GLY A C 1
ATOM 1454 O O . GLY A 1 179 ? 5.953 1.654 3.236 1.00 98.88 179 GLY A O 1
ATOM 1455 N N . MET A 1 180 ? 4.594 0.727 1.712 1.00 98.88 180 MET A N 1
ATOM 1456 C CA . MET A 1 180 ? 3.925 -0.195 2.649 1.00 98.88 180 MET A CA 1
ATOM 1457 C C . MET A 1 180 ? 4.902 -0.929 3.584 1.00 98.88 180 MET A C 1
ATOM 1459 O O . MET A 1 180 ? 4.612 -1.056 4.774 1.00 98.88 180 MET A O 1
ATOM 1463 N N . PHE A 1 181 ? 6.071 -1.332 3.072 1.00 98.94 181 PHE A N 1
ATOM 1464 C CA . PHE A 1 181 ? 7.158 -1.971 3.821 1.00 98.94 181 PHE A CA 1
ATOM 1465 C C . PHE A 1 181 ? 8.474 -1.180 3.772 1.00 98.94 181 PHE A C 1
ATOM 1467 O O . PHE A 1 181 ? 9.542 -1.758 3.986 1.00 98.94 181 PHE A O 1
ATOM 1474 N N . ASP A 1 182 ? 8.432 0.130 3.507 1.00 98.88 182 ASP A N 1
ATOM 1475 C CA . ASP A 1 182 ? 9.630 0.976 3.473 1.00 98.88 182 ASP A CA 1
ATOM 1476 C C . ASP A 1 182 ? 10.428 0.802 4.772 1.00 98.88 182 ASP A C 1
ATOM 1478 O O . ASP A 1 182 ? 9.904 0.984 5.857 1.00 98.88 182 ASP A O 1
ATOM 1482 N N . ASN A 1 183 ? 11.695 0.409 4.703 1.00 98.75 183 ASN A N 1
ATOM 1483 C CA . ASN A 1 183 ? 12.574 0.120 5.833 1.00 98.75 183 ASN A CA 1
ATOM 1484 C C . ASN A 1 183 ? 12.033 -0.914 6.851 1.00 98.75 183 ASN A C 1
ATOM 1486 O O . ASN A 1 183 ? 12.534 -0.989 7.981 1.00 98.75 183 ASN A O 1
ATOM 1490 N N . ALA A 1 184 ? 11.078 -1.771 6.478 1.00 98.62 184 ALA A N 1
ATOM 1491 C CA . ALA A 1 184 ? 10.681 -2.950 7.254 1.00 98.62 184 ALA A CA 1
ATOM 1492 C C . ALA A 1 184 ? 11.744 -4.055 7.100 1.00 98.62 184 ALA A C 1
ATOM 1494 O O . ALA A 1 184 ? 11.601 -5.024 6.356 1.00 98.62 184 ALA A O 1
ATOM 1495 N N . GLN A 1 185 ? 12.882 -3.869 7.774 1.00 98.38 185 GLN A N 1
ATOM 1496 C CA . GLN A 1 185 ? 14.138 -4.569 7.470 1.00 98.38 185 GLN A CA 1
ATOM 1497 C C . GLN A 1 185 ? 14.054 -6.100 7.480 1.00 98.38 185 GLN A C 1
ATOM 1499 O O . GLN A 1 185 ? 14.822 -6.738 6.756 1.00 98.38 185 GLN A O 1
ATOM 1504 N N . ILE A 1 186 ? 13.176 -6.685 8.300 1.00 98.75 186 ILE A N 1
ATOM 1505 C CA . ILE A 1 186 ? 13.077 -8.140 8.466 1.00 98.75 186 ILE A CA 1
ATOM 1506 C C . ILE A 1 186 ? 11.867 -8.777 7.777 1.00 98.75 186 ILE A C 1
ATOM 1508 O O . ILE A 1 186 ? 11.786 -10.005 7.778 1.00 98.75 186 ILE A O 1
ATOM 1512 N N . PHE A 1 187 ? 10.964 -7.978 7.202 1.00 98.88 187 PHE A N 1
ATOM 1513 C CA . PHE A 1 187 ? 9.763 -8.490 6.550 1.00 98.88 187 PHE A CA 1
ATOM 1514 C C . PHE A 1 187 ? 10.139 -9.410 5.380 1.00 98.88 187 PHE A C 1
ATOM 1516 O O . PHE A 1 187 ? 10.967 -9.052 4.540 1.00 98.88 187 PHE A O 1
ATOM 1523 N N . ASN A 1 188 ? 9.573 -10.616 5.356 1.00 98.81 188 ASN A N 1
ATOM 1524 C CA . ASN A 1 188 ? 9.816 -11.630 4.330 1.00 98.81 188 ASN A CA 1
ATOM 1525 C C . ASN A 1 188 ? 8.673 -12.662 4.247 1.00 98.81 188 ASN A C 1
ATOM 1527 O O . ASN A 1 188 ? 8.930 -13.855 4.068 1.00 98.81 188 ASN A O 1
ATOM 1531 N N . GLN A 1 189 ? 7.428 -12.227 4.436 1.00 98.75 189 GLN A N 1
ATOM 1532 C CA . GLN A 1 189 ? 6.261 -13.106 4.327 1.00 98.75 189 GLN A CA 1
ATOM 1533 C C . GLN A 1 189 ? 5.778 -13.216 2.886 1.00 98.75 189 GLN A C 1
ATOM 1535 O O . GLN A 1 189 ? 6.007 -12.306 2.087 1.00 98.75 189 GLN A O 1
ATOM 1540 N N . ASP A 1 190 ? 5.173 -14.359 2.566 1.00 98.69 190 ASP A N 1
ATOM 1541 C CA . ASP A 1 190 ? 4.643 -14.626 1.234 1.00 98.69 190 ASP A CA 1
ATOM 1542 C C . ASP A 1 190 ? 3.397 -13.771 0.977 1.00 98.69 190 ASP A C 1
ATOM 1544 O O . ASP A 1 190 ? 2.442 -13.789 1.750 1.00 98.69 190 ASP A O 1
ATOM 1548 N N . ILE A 1 191 ? 3.459 -12.991 -0.095 1.00 98.81 191 ILE A N 1
ATOM 1549 C CA . ILE A 1 191 ? 2.420 -12.062 -0.555 1.00 98.81 191 ILE A CA 1
ATOM 1550 C C . ILE A 1 191 ? 2.236 -12.179 -2.077 1.00 98.81 191 ILE A C 1
ATOM 1552 O O . ILE A 1 191 ? 1.725 -11.266 -2.726 1.00 98.81 191 ILE A O 1
ATOM 1556 N N . GLY A 1 192 ? 2.688 -13.289 -2.675 1.00 98.69 192 GLY A N 1
ATOM 1557 C CA . GLY A 1 192 ? 2.616 -13.512 -4.122 1.00 98.69 192 GLY A CA 1
ATOM 1558 C C . GLY A 1 192 ? 1.188 -13.653 -4.658 1.00 98.69 192 GLY A C 1
ATOM 1559 O O . GLY A 1 192 ? 0.947 -13.369 -5.829 1.00 98.69 192 GLY A O 1
ATOM 1560 N N . GLU A 1 193 ? 0.245 -14.034 -3.793 1.00 98.69 193 GLU A N 1
ATOM 1561 C CA . GLU A 1 193 ? -1.174 -14.246 -4.123 1.00 98.69 193 GLU A CA 1
ATOM 1562 C C . GLU A 1 193 ? -2.044 -12.987 -3.958 1.00 98.69 193 GLU A C 1
ATOM 1564 O O . GLU A 1 193 ? -3.258 -13.043 -4.144 1.00 98.69 193 GLU A O 1
ATOM 1569 N N . TRP A 1 194 ? -1.453 -11.842 -3.605 1.00 98.88 194 TRP A N 1
ATOM 1570 C CA . TRP A 1 194 ? -2.188 -10.580 -3.545 1.00 98.88 194 TRP A CA 1
ATOM 1571 C C . TRP A 1 194 ? -2.684 -10.144 -4.925 1.00 98.88 194 TRP A C 1
ATOM 1573 O O . TRP A 1 194 ? -1.941 -10.149 -5.908 1.00 98.88 194 TRP A O 1
ATOM 1583 N N . ASP A 1 195 ? -3.937 -9.695 -4.977 1.00 98.88 195 ASP A N 1
ATOM 1584 C CA . ASP A 1 195 ? -4.496 -9.032 -6.148 1.00 98.88 195 ASP A CA 1
ATOM 1585 C C . ASP A 1 195 ? -4.005 -7.581 -6.190 1.00 98.88 195 ASP A C 1
ATOM 1587 O O . ASP A 1 195 ? -4.394 -6.750 -5.367 1.00 98.88 195 ASP A O 1
ATOM 1591 N N . THR A 1 196 ? -3.124 -7.279 -7.143 1.00 98.88 196 THR A N 1
ATOM 1592 C CA . THR A 1 196 ? -2.577 -5.933 -7.357 1.00 98.88 196 THR A CA 1
ATOM 1593 C C . THR A 1 196 ? -3.187 -5.221 -8.561 1.00 98.88 196 THR A C 1
ATOM 1595 O O . THR A 1 196 ? -2.723 -4.138 -8.918 1.00 98.88 196 THR A O 1
ATOM 1598 N N . SER A 1 197 ? -4.223 -5.789 -9.186 1.00 98.81 197 SER A N 1
ATOM 1599 C CA . SER A 1 197 ? -4.775 -5.300 -10.456 1.00 98.81 197 SER A CA 1
ATOM 1600 C C . SER A 1 197 ? -5.293 -3.862 -10.383 1.00 98.81 197 SER A C 1
ATOM 1602 O O . SER A 1 197 ? -5.248 -3.149 -11.380 1.00 98.81 197 SER A O 1
ATOM 1604 N N . ASN A 1 198 ? -5.709 -3.384 -9.206 1.00 98.81 198 ASN A N 1
ATOM 1605 C CA . ASN A 1 198 ? -6.168 -2.006 -8.991 1.00 98.81 198 ASN A CA 1
ATOM 1606 C C . ASN A 1 198 ? -5.086 -1.046 -8.460 1.00 98.81 198 ASN A C 1
ATOM 1608 O O . ASN A 1 198 ? -5.350 0.150 -8.303 1.00 98.81 198 ASN A O 1
ATOM 1612 N N . VAL A 1 199 ? -3.864 -1.521 -8.205 1.00 98.94 199 VAL A N 1
ATOM 1613 C CA . VAL A 1 199 ? -2.800 -0.706 -7.605 1.00 98.94 199 VAL A CA 1
ATOM 1614 C C . VAL A 1 199 ? -2.235 0.283 -8.625 1.00 98.94 199 VAL A C 1
ATOM 1616 O O . VAL A 1 199 ? -1.791 -0.081 -9.710 1.00 98.94 199 VAL A O 1
ATOM 1619 N N . ILE A 1 200 ? -2.196 1.559 -8.237 1.00 98.81 200 ILE A N 1
ATOM 1620 C CA . ILE A 1 200 ? -1.696 2.670 -9.058 1.00 98.81 200 ILE A CA 1
ATOM 1621 C C . ILE A 1 200 ? -0.272 3.065 -8.645 1.00 98.81 200 ILE A C 1
ATOM 1623 O O . ILE A 1 200 ? 0.533 3.479 -9.484 1.00 98.81 200 ILE A O 1
ATOM 1627 N N . ASN A 1 201 ? 0.059 2.955 -7.354 1.00 98.81 201 ASN A N 1
ATOM 1628 C CA . ASN A 1 201 ? 1.335 3.411 -6.804 1.00 98.81 201 ASN A CA 1
ATOM 1629 C C . ASN A 1 201 ? 1.991 2.344 -5.914 1.00 98.81 201 ASN A C 1
ATOM 1631 O O . ASN A 1 201 ? 1.425 1.959 -4.890 1.00 98.81 201 ASN A O 1
ATOM 1635 N N . MET A 1 202 ? 3.204 1.927 -6.294 1.00 98.81 202 MET A N 1
ATOM 1636 C CA . MET A 1 202 ? 4.074 0.996 -5.558 1.00 98.81 202 MET A CA 1
ATOM 1637 C C . MET A 1 202 ? 5.432 1.628 -5.194 1.00 98.81 202 MET A C 1
ATOM 1639 O O . MET A 1 202 ? 6.388 0.931 -4.843 1.00 98.81 202 MET A O 1
ATOM 1643 N N . SER A 1 203 ? 5.544 2.955 -5.283 1.00 98.88 203 SER A N 1
ATOM 1644 C CA . SER A 1 203 ? 6.791 3.674 -5.002 1.00 98.88 203 SER A CA 1
ATOM 1645 C C . SER A 1 203 ? 7.285 3.370 -3.587 1.00 98.88 203 SER A C 1
ATOM 1647 O O . SER A 1 203 ? 6.492 3.266 -2.653 1.00 98.88 203 SER A O 1
ATOM 1649 N N . CYS A 1 204 ? 8.592 3.187 -3.419 1.00 98.69 204 CYS A N 1
ATOM 1650 C CA . CYS A 1 204 ? 9.244 2.864 -2.144 1.00 98.69 204 CYS A CA 1
ATOM 1651 C C . CYS A 1 204 ? 8.732 1.601 -1.417 1.00 98.69 204 CYS A C 1
ATOM 1653 O O . CYS A 1 204 ? 9.148 1.378 -0.282 1.00 98.69 204 CYS A O 1
ATOM 1655 N N . MET A 1 205 ? 7.854 0.775 -2.006 1.00 98.88 205 MET A N 1
ATOM 1656 C CA . MET A 1 205 ? 7.140 -0.289 -1.276 1.00 98.88 205 MET A CA 1
ATOM 1657 C C . MET A 1 205 ? 8.076 -1.238 -0.519 1.00 98.88 205 MET A C 1
ATOM 1659 O O . MET A 1 205 ? 7.775 -1.592 0.617 1.00 98.88 205 MET A O 1
ATOM 1663 N N . PHE A 1 206 ? 9.218 -1.596 -1.113 1.00 98.88 206 PHE A N 1
ATOM 1664 C CA . PHE A 1 206 ? 10.236 -2.472 -0.529 1.00 98.88 206 PHE A CA 1
ATOM 1665 C C . PHE A 1 206 ? 11.588 -1.768 -0.327 1.00 98.88 206 PHE A C 1
ATOM 1667 O O . PHE A 1 206 ? 12.617 -2.439 -0.171 1.00 98.88 206 PHE A O 1
ATOM 1674 N N . HIS A 1 207 ? 11.618 -0.433 -0.299 1.00 98.88 207 HIS A N 1
ATOM 1675 C CA . HIS A 1 207 ? 12.842 0.322 -0.035 1.00 98.88 207 HIS A CA 1
ATOM 1676 C C . HIS A 1 207 ? 13.440 -0.113 1.312 1.00 98.88 207 HIS A C 1
ATOM 1678 O O . HIS A 1 207 ? 12.732 -0.239 2.300 1.00 98.88 207 HIS A O 1
ATOM 1684 N N . GLY A 1 208 ? 14.732 -0.433 1.378 1.00 98.75 208 GLY A N 1
ATOM 1685 C CA . GLY A 1 208 ? 15.408 -0.836 2.617 1.00 98.75 208 GLY A CA 1
ATOM 1686 C C . GLY A 1 208 ? 14.946 -2.170 3.231 1.00 98.75 208 GLY A C 1
ATOM 1687 O O . GLY A 1 208 ? 15.320 -2.479 4.369 1.00 98.75 208 GLY A O 1
ATOM 1688 N N . THR A 1 209 ? 14.162 -2.986 2.519 1.00 98.31 209 THR A N 1
ATOM 1689 C CA . THR A 1 209 ? 13.750 -4.325 2.980 1.00 98.31 209 THR A CA 1
ATOM 1690 C C . THR A 1 209 ? 14.892 -5.333 2.823 1.00 98.31 209 THR A C 1
ATOM 1692 O O . THR A 1 209 ? 15.123 -5.954 1.786 1.00 98.31 209 THR A O 1
ATOM 1695 N N . ARG A 1 210 ? 15.670 -5.511 3.891 1.00 97.75 210 ARG A N 1
ATOM 1696 C CA . ARG A 1 210 ? 16.894 -6.330 3.861 1.00 97.75 210 ARG A CA 1
ATOM 1697 C C . ARG A 1 210 ? 16.638 -7.836 3.871 1.00 97.75 210 ARG A C 1
ATOM 1699 O O . ARG A 1 210 ? 17.580 -8.603 3.677 1.00 97.75 210 ARG A O 1
ATOM 1706 N N . LYS A 1 211 ? 15.420 -8.295 4.147 1.00 98.69 211 LYS A N 1
ATOM 1707 C CA . LYS A 1 211 ? 15.083 -9.728 4.153 1.00 98.69 211 LYS A CA 1
ATOM 1708 C C . LYS A 1 211 ? 14.118 -10.138 3.055 1.00 98.69 211 LYS A C 1
ATOM 1710 O O . LYS A 1 211 ? 14.179 -11.302 2.671 1.00 98.69 211 LYS A O 1
ATOM 1715 N N . PHE A 1 212 ? 13.306 -9.214 2.549 1.00 98.81 212 PHE A N 1
ATOM 1716 C CA . PHE A 1 212 ? 12.275 -9.526 1.573 1.00 98.81 212 PHE A CA 1
ATOM 1717 C C . PHE A 1 212 ? 12.874 -10.100 0.285 1.00 98.81 212 PHE A C 1
ATOM 1719 O O . PHE A 1 212 ? 13.699 -9.471 -0.381 1.00 98.81 212 PHE A O 1
ATOM 1726 N N . ASN A 1 213 ? 12.473 -11.323 -0.045 1.00 98.75 213 ASN A N 1
ATOM 1727 C CA . ASN A 1 213 ? 12.869 -12.026 -1.258 1.00 98.75 213 ASN A CA 1
ATOM 1728 C C . ASN A 1 213 ? 11.832 -13.104 -1.617 1.00 98.75 213 ASN A C 1
ATOM 1730 O O . ASN A 1 213 ? 12.206 -14.239 -1.920 1.00 98.75 213 ASN A O 1
ATOM 1734 N N . GLN A 1 214 ? 10.543 -12.775 -1.521 1.00 98.75 214 GLN A N 1
ATOM 1735 C CA . GLN A 1 214 ? 9.440 -13.670 -1.887 1.00 98.75 214 GLN A CA 1
ATOM 1736 C C . GLN A 1 214 ? 9.024 -13.479 -3.343 1.00 98.75 214 GLN A C 1
ATOM 1738 O O . GLN A 1 214 ? 9.353 -12.462 -3.954 1.00 98.75 214 GLN A O 1
ATOM 1743 N N . ASP A 1 215 ? 8.393 -14.501 -3.922 1.00 98.81 215 ASP A N 1
ATOM 1744 C CA . ASP A 1 215 ? 7.953 -14.439 -5.313 1.00 98.81 215 ASP A CA 1
ATOM 1745 C C . ASP A 1 215 ? 6.728 -13.528 -5.444 1.00 98.81 215 ASP A C 1
ATOM 1747 O O . ASP A 1 215 ? 5.730 -13.718 -4.764 1.00 98.81 215 ASP A O 1
ATOM 1751 N N . ILE A 1 216 ? 6.846 -12.524 -6.307 1.00 98.88 216 ILE A N 1
ATOM 1752 C CA . ILE A 1 216 ? 5.802 -11.544 -6.641 1.00 98.88 216 ILE A CA 1
ATOM 1753 C C . ILE A 1 216 ? 5.699 -11.382 -8.165 1.00 98.88 216 ILE A C 1
ATOM 1755 O O . ILE A 1 216 ? 5.205 -10.380 -8.681 1.00 98.88 216 ILE A O 1
ATOM 1759 N N . GLY A 1 217 ? 6.224 -12.354 -8.920 1.00 98.69 217 GLY A N 1
ATOM 1760 C CA . GLY A 1 217 ? 6.222 -12.320 -10.381 1.00 98.69 217 GLY A CA 1
ATOM 1761 C C . GLY A 1 217 ? 4.825 -12.435 -10.998 1.00 98.69 217 GLY A C 1
ATOM 1762 O O . GLY A 1 217 ? 4.659 -12.077 -12.161 1.00 98.69 217 GLY A O 1
ATOM 1763 N N . SER A 1 218 ? 3.845 -12.919 -10.229 1.00 98.62 218 SER A N 1
ATOM 1764 C CA . SER A 1 218 ? 2.427 -13.068 -10.590 1.00 98.62 218 SER A CA 1
ATOM 1765 C C . SER A 1 218 ? 1.612 -11.779 -10.490 1.00 98.62 218 SER A C 1
ATOM 1767 O O . SER A 1 218 ? 0.501 -11.744 -11.012 1.00 98.62 218 SER A O 1
ATOM 1769 N N . TRP A 1 219 ? 2.130 -10.739 -9.833 1.00 98.88 219 TRP A N 1
ATOM 1770 C CA . TRP A 1 219 ? 1.403 -9.488 -9.634 1.00 98.88 219 TRP A CA 1
ATOM 1771 C C . TRP A 1 219 ? 1.025 -8.819 -10.960 1.00 98.88 219 TRP A C 1
ATOM 1773 O O . TRP A 1 219 ? 1.848 -8.685 -11.872 1.00 98.88 219 TRP A O 1
ATOM 1783 N N . ASP A 1 220 ? -0.218 -8.348 -11.039 1.00 98.88 220 ASP A N 1
ATOM 1784 C CA . ASP A 1 220 ? -0.677 -7.486 -12.121 1.00 98.88 220 ASP A CA 1
ATOM 1785 C C . ASP A 1 220 ? -0.244 -6.045 -11.837 1.00 98.88 220 ASP A C 1
ATOM 1787 O O . ASP A 1 220 ? -0.766 -5.382 -10.942 1.00 98.88 220 ASP A O 1
ATOM 1791 N N . THR A 1 221 ? 0.738 -5.561 -12.593 1.00 98.81 221 THR A N 1
ATOM 1792 C CA . THR A 1 221 ? 1.254 -4.191 -12.483 1.00 98.81 221 THR A CA 1
ATOM 1793 C C . THR A 1 221 ? 0.711 -3.262 -13.569 1.00 98.81 221 THR A C 1
ATOM 1795 O O . THR A 1 221 ? 1.199 -2.142 -13.706 1.00 98.81 221 THR A O 1
ATOM 1798 N N . SER A 1 222 ? -0.271 -3.701 -14.363 1.00 98.75 222 SER A N 1
ATOM 1799 C CA . SER A 1 222 ? -0.714 -2.989 -15.567 1.00 98.75 222 SER A CA 1
ATOM 1800 C C . SER A 1 222 ? -1.280 -1.594 -15.295 1.00 98.75 222 SER A C 1
ATOM 1802 O O . SER A 1 222 ? -1.177 -0.731 -16.163 1.00 98.75 222 SER A O 1
ATOM 1804 N N . ASN A 1 223 ? -1.805 -1.332 -14.095 1.00 98.69 223 ASN A N 1
ATOM 1805 C CA . ASN A 1 223 ? -2.296 -0.014 -13.678 1.00 98.69 223 ASN A CA 1
ATOM 1806 C C . ASN A 1 223 ? -1.259 0.836 -12.923 1.00 98.69 223 ASN A C 1
ATOM 1808 O O . ASN A 1 223 ? -1.514 2.009 -12.634 1.00 98.69 223 ASN A O 1
ATOM 1812 N N . VAL A 1 224 ? -0.076 0.289 -12.632 1.00 98.88 224 VAL A N 1
ATOM 1813 C CA . VAL A 1 224 ? 0.943 0.987 -11.847 1.00 98.88 224 VAL A CA 1
ATOM 1814 C C . VAL A 1 224 ? 1.602 2.086 -12.679 1.00 98.88 224 VAL A C 1
ATOM 1816 O O . VAL A 1 224 ? 2.049 1.875 -13.805 1.00 98.88 224 VAL A O 1
ATOM 1819 N N . THR A 1 225 ? 1.704 3.270 -12.081 1.00 98.25 225 THR A N 1
ATOM 1820 C CA . THR A 1 225 ? 2.326 4.464 -12.680 1.00 98.25 225 THR A CA 1
ATOM 1821 C C . THR A 1 225 ? 3.621 4.878 -11.978 1.00 98.25 225 THR A C 1
ATOM 1823 O O . THR A 1 225 ? 4.525 5.416 -12.620 1.00 98.25 225 THR A O 1
ATOM 1826 N N . GLY A 1 226 ? 3.741 4.596 -10.675 1.00 96.62 226 GLY A N 1
ATOM 1827 C CA . GLY A 1 226 ? 4.904 4.942 -9.853 1.00 96.62 226 GLY A CA 1
ATOM 1828 C C . GLY A 1 226 ? 5.592 3.715 -9.253 1.00 96.62 226 GLY A C 1
ATOM 1829 O O . GLY A 1 226 ? 4.953 2.945 -8.532 1.00 96.62 226 GLY A O 1
ATOM 1830 N N . MET A 1 227 ? 6.892 3.566 -9.534 1.00 98.38 227 MET A N 1
ATOM 1831 C CA . MET A 1 227 ? 7.759 2.498 -9.004 1.00 98.38 227 MET A CA 1
ATOM 1832 C C . MET A 1 227 ? 9.127 3.016 -8.517 1.00 98.38 227 MET A C 1
ATOM 1834 O O . MET A 1 227 ? 10.045 2.222 -8.284 1.00 98.38 227 MET A O 1
ATOM 1838 N N . HIS A 1 228 ? 9.301 4.333 -8.350 1.00 98.75 228 HIS A N 1
ATOM 1839 C CA . HIS A 1 228 ? 10.580 4.876 -7.891 1.00 98.75 228 HIS A CA 1
ATOM 1840 C C . HIS A 1 228 ? 10.950 4.311 -6.516 1.00 98.75 228 HIS A C 1
ATOM 1842 O O . HIS A 1 228 ? 10.081 4.028 -5.688 1.00 98.75 228 HIS A O 1
ATOM 1848 N N . LEU A 1 229 ? 12.248 4.106 -6.281 1.00 98.88 229 LEU A N 1
ATOM 1849 C CA . LEU A 1 229 ? 12.812 3.539 -5.046 1.00 98.88 229 LEU A CA 1
ATOM 1850 C C . LEU A 1 229 ? 12.289 2.141 -4.637 1.00 98.88 229 LEU A C 1
ATOM 1852 O O . LEU A 1 229 ? 12.687 1.664 -3.576 1.00 98.88 229 LEU A O 1
ATOM 1856 N N . MET A 1 230 ? 11.445 1.459 -5.429 1.00 98.81 230 MET A N 1
ATOM 1857 C CA . MET A 1 230 ? 10.702 0.264 -4.988 1.00 98.81 230 MET A CA 1
ATOM 1858 C C . MET A 1 230 ? 11.583 -0.812 -4.340 1.00 98.81 230 MET A C 1
ATOM 1860 O O . MET A 1 230 ? 11.209 -1.317 -3.290 1.00 98.81 230 MET A O 1
ATOM 1864 N N . PHE A 1 231 ? 12.755 -1.117 -4.903 1.00 98.88 231 PHE A N 1
ATOM 1865 C CA . PHE A 1 231 ? 13.723 -2.086 -4.368 1.00 98.88 231 PHE A CA 1
ATOM 1866 C C . PHE A 1 231 ? 15.060 -1.445 -3.981 1.00 98.88 231 PHE A C 1
ATOM 1868 O O . PHE A 1 231 ? 16.073 -2.139 -3.851 1.00 98.88 231 PHE A O 1
ATOM 1875 N N . CYS A 1 232 ? 15.086 -0.128 -3.775 1.00 98.88 232 CYS A N 1
ATOM 1876 C CA . CYS A 1 232 ? 16.291 0.564 -3.340 1.00 98.88 232 CYS A CA 1
ATOM 1877 C C . CYS A 1 232 ? 16.779 -0.030 -2.004 1.00 98.88 232 CYS A C 1
ATOM 1879 O O . CYS A 1 232 ? 15.981 -0.251 -1.095 1.00 98.88 232 CYS A O 1
ATOM 1881 N N . ASN A 1 233 ? 18.072 -0.330 -1.866 1.00 98.62 233 ASN A N 1
ATOM 1882 C CA . ASN A 1 233 ? 18.668 -0.969 -0.687 1.00 98.62 233 ASN A CA 1
ATOM 1883 C C . ASN A 1 233 ? 18.001 -2.305 -0.266 1.00 98.62 233 ASN A C 1
ATOM 1885 O O . ASN A 1 233 ? 18.029 -2.670 0.916 1.00 98.62 233 ASN A O 1
ATOM 1889 N N . SER A 1 234 ? 17.387 -3.038 -1.202 1.00 98.25 234 SER A N 1
ATOM 1890 C CA . SER A 1 234 ? 16.731 -4.329 -0.947 1.00 98.25 234 SER A CA 1
ATOM 1891 C C . SER A 1 234 ? 17.625 -5.529 -1.294 1.00 98.25 234 SER A C 1
ATOM 1893 O O . SER A 1 234 ? 18.527 -5.451 -2.130 1.00 98.25 234 SER A O 1
ATOM 1895 N N . ASN A 1 235 ? 17.346 -6.679 -0.669 1.00 97.81 235 ASN A N 1
ATOM 1896 C CA . ASN A 1 235 ? 17.947 -7.974 -1.023 1.00 97.81 235 ASN A CA 1
ATOM 1897 C C . ASN A 1 235 ? 17.134 -8.766 -2.064 1.00 97.81 235 ASN A C 1
ATOM 1899 O O . ASN A 1 235 ? 17.498 -9.904 -2.377 1.00 97.81 235 ASN A O 1
ATOM 1903 N N . PHE A 1 236 ? 16.060 -8.178 -2.593 1.00 98.81 236 PHE A N 1
ATOM 1904 C CA . PHE A 1 236 ? 15.163 -8.808 -3.552 1.00 98.81 236 PHE A CA 1
ATOM 1905 C C . PHE A 1 236 ? 15.887 -9.308 -4.814 1.00 98.81 236 PHE A C 1
ATOM 1907 O O . PHE A 1 236 ? 16.672 -8.596 -5.440 1.00 98.81 236 PHE A O 1
ATOM 1914 N N . ASN A 1 237 ? 15.615 -10.555 -5.207 1.00 98.75 237 ASN A N 1
ATOM 1915 C CA . ASN A 1 237 ? 16.178 -11.185 -6.402 1.00 98.75 237 ASN A CA 1
ATOM 1916 C C . ASN A 1 237 ? 15.241 -12.271 -6.965 1.00 98.75 237 ASN A C 1
ATOM 1918 O O . ASN A 1 237 ? 15.663 -13.408 -7.220 1.00 98.75 237 ASN A O 1
ATOM 1922 N N . LYS A 1 238 ? 13.957 -11.943 -7.144 1.00 98.75 238 LYS A N 1
ATOM 1923 C CA . LYS A 1 238 ? 12.954 -12.817 -7.779 1.00 98.75 238 LYS A CA 1
ATOM 1924 C C . LYS A 1 238 ? 12.558 -12.316 -9.161 1.00 98.75 238 LYS A C 1
ATOM 1926 O O . LYS A 1 238 ? 12.867 -11.189 -9.542 1.00 98.75 238 LYS A O 1
ATOM 1931 N N . ASN A 1 239 ? 11.995 -13.223 -9.957 1.00 98.75 239 ASN A N 1
ATOM 1932 C CA . ASN A 1 239 ? 11.684 -12.943 -11.350 1.00 98.75 239 ASN A CA 1
ATOM 1933 C C . ASN A 1 239 ? 10.469 -12.014 -11.443 1.00 98.75 239 ASN A C 1
ATOM 1935 O O . ASN A 1 239 ? 9.387 -12.384 -11.016 1.00 98.75 239 ASN A O 1
ATOM 1939 N N . ILE A 1 240 ? 10.670 -10.845 -12.045 1.00 98.81 240 ILE A N 1
ATOM 1940 C CA . ILE A 1 240 ? 9.641 -9.825 -12.299 1.00 98.81 240 ILE A CA 1
ATOM 1941 C C . ILE A 1 240 ? 9.600 -9.433 -13.784 1.00 98.81 240 ILE A C 1
ATOM 1943 O O . ILE A 1 240 ? 9.032 -8.415 -14.170 1.00 98.81 240 ILE A O 1
ATOM 1947 N N . GLY A 1 241 ? 10.215 -10.243 -14.653 1.00 98.69 241 GLY A N 1
ATOM 1948 C CA . GLY A 1 241 ? 10.268 -9.970 -16.090 1.00 98.69 241 GLY A CA 1
ATOM 1949 C C . GLY A 1 241 ? 8.905 -10.031 -16.783 1.00 98.69 241 GLY A C 1
ATOM 1950 O O . GLY A 1 241 ? 8.782 -9.534 -17.897 1.00 98.69 241 GLY A O 1
ATOM 1951 N N . GLY A 1 242 ? 7.901 -10.637 -16.136 1.00 98.69 242 GLY A N 1
ATOM 1952 C CA . GLY A 1 242 ? 6.522 -10.721 -16.623 1.00 98.69 242 GLY A CA 1
ATOM 1953 C C . GLY A 1 242 ? 5.641 -9.518 -16.276 1.00 98.69 242 GLY A C 1
ATOM 1954 O O . GLY A 1 242 ? 4.525 -9.441 -16.779 1.00 98.69 242 GLY A O 1
ATOM 1955 N N . TRP A 1 243 ? 6.118 -8.587 -15.445 1.00 98.88 243 TRP A N 1
ATOM 1956 C CA . TRP A 1 243 ? 5.352 -7.398 -15.075 1.00 98.88 243 TRP A CA 1
ATOM 1957 C C . TRP A 1 243 ? 5.043 -6.515 -16.285 1.00 98.88 243 TRP A C 1
ATOM 1959 O O . TRP A 1 243 ? 5.913 -6.233 -17.115 1.00 98.88 243 TRP A O 1
ATOM 1969 N N . ASN A 1 244 ? 3.804 -6.030 -16.348 1.00 98.81 244 ASN A N 1
ATOM 1970 C CA . ASN A 1 244 ? 3.408 -5.004 -17.297 1.00 98.81 244 ASN A CA 1
ATOM 1971 C C . ASN A 1 244 ? 3.699 -3.620 -16.706 1.00 98.81 244 ASN A C 1
ATOM 1973 O O . ASN A 1 244 ? 2.954 -3.135 -15.862 1.00 98.81 244 ASN A O 1
ATOM 1977 N N . ILE A 1 245 ? 4.776 -2.986 -17.161 1.00 98.50 245 ILE A N 1
ATOM 1978 C CA . ILE A 1 245 ? 5.199 -1.651 -16.711 1.00 98.50 245 ILE A CA 1
ATOM 1979 C C . ILE A 1 245 ? 4.849 -0.546 -17.717 1.00 98.50 245 ILE A C 1
ATOM 1981 O O . ILE A 1 245 ? 5.373 0.560 -17.608 1.00 98.50 245 ILE A O 1
ATOM 1985 N N . SER A 1 246 ? 3.991 -0.819 -18.709 1.00 98.69 246 SER A N 1
ATOM 1986 C CA . SER A 1 246 ? 3.752 0.112 -19.819 1.00 98.69 246 SER A CA 1
ATOM 1987 C C . SER A 1 246 ? 3.202 1.463 -19.364 1.00 98.69 246 SER A C 1
ATOM 1989 O O . SER A 1 246 ? 3.340 2.434 -20.091 1.00 98.69 246 SER A O 1
ATOM 1991 N N . ASN A 1 247 ? 2.581 1.553 -18.184 1.00 98.69 247 ASN A N 1
ATOM 1992 C CA . ASN A 1 247 ? 2.050 2.798 -17.619 1.00 98.69 247 ASN A CA 1
ATOM 1993 C C . ASN A 1 247 ? 3.013 3.513 -16.656 1.00 98.69 247 ASN A C 1
ATOM 1995 O O . ASN A 1 247 ? 2.719 4.626 -16.218 1.00 98.69 247 ASN A O 1
ATOM 1999 N N . VAL A 1 248 ? 4.169 2.920 -16.348 1.00 98.81 248 VAL A N 1
ATOM 2000 C CA . VAL A 1 248 ? 5.136 3.494 -15.409 1.00 98.81 248 VAL A CA 1
ATOM 2001 C C . VAL A 1 248 ? 5.866 4.670 -16.050 1.00 98.81 248 VAL A C 1
ATOM 2003 O O . VAL A 1 248 ? 6.411 4.561 -17.149 1.00 98.81 248 VAL A O 1
ATOM 2006 N N . THR A 1 249 ? 5.913 5.797 -15.339 1.00 98.50 249 THR A N 1
ATOM 2007 C CA . THR A 1 249 ? 6.611 7.011 -15.795 1.00 98.50 249 THR A CA 1
ATOM 2008 C C . THR A 1 249 ? 7.918 7.268 -15.046 1.00 98.50 249 THR A C 1
ATOM 2010 O O . THR A 1 249 ? 8.821 7.903 -15.589 1.00 98.50 249 THR A O 1
ATOM 2013 N N . ASP A 1 250 ? 8.046 6.773 -13.814 1.00 98.62 250 ASP A N 1
ATOM 2014 C CA . ASP A 1 250 ? 9.198 7.023 -12.942 1.00 98.62 250 ASP A CA 1
ATOM 2015 C C . ASP A 1 250 ? 9.752 5.712 -12.365 1.00 98.62 250 ASP A C 1
ATOM 2017 O O . ASP A 1 250 ? 9.081 5.015 -11.596 1.00 98.62 250 ASP A O 1
ATOM 2021 N N . MET A 1 251 ? 10.986 5.395 -12.763 1.00 98.50 251 MET A N 1
ATOM 2022 C CA . MET A 1 251 ? 11.785 4.257 -12.295 1.00 98.50 251 MET A CA 1
ATOM 2023 C C . MET A 1 251 ? 13.057 4.711 -11.571 1.00 98.50 251 MET A C 1
ATOM 2025 O O . MET A 1 251 ? 13.986 3.918 -11.367 1.00 98.50 251 MET A O 1
ATOM 2029 N N . SER A 1 252 ? 13.128 5.986 -11.186 1.00 98.62 252 SER A N 1
ATOM 2030 C CA . SER A 1 252 ? 14.296 6.536 -10.516 1.00 98.62 252 SER A CA 1
ATOM 2031 C C . SER A 1 252 ? 14.601 5.754 -9.237 1.00 98.62 252 SER A C 1
ATOM 2033 O O . SER A 1 252 ? 13.721 5.344 -8.475 1.00 98.62 252 SER A O 1
ATOM 2035 N N . HIS A 1 253 ? 15.883 5.460 -9.032 1.00 98.75 253 HIS A N 1
ATOM 2036 C CA . HIS A 1 253 ? 16.391 4.676 -7.907 1.00 98.75 253 HIS A CA 1
ATOM 2037 C C . HIS A 1 253 ? 15.770 3.274 -7.702 1.00 98.75 253 HIS A C 1
ATOM 2039 O O . HIS A 1 253 ? 16.019 2.675 -6.658 1.00 98.75 253 HIS A O 1
ATOM 2045 N N . MET A 1 254 ? 14.983 2.718 -8.636 1.00 98.81 254 MET A N 1
ATOM 2046 C CA . MET A 1 254 ? 14.201 1.490 -8.397 1.00 98.81 254 MET A CA 1
ATOM 2047 C C . MET A 1 254 ? 15.044 0.316 -7.869 1.00 98.81 254 MET A C 1
ATOM 2049 O O . MET A 1 254 ? 14.586 -0.396 -6.980 1.00 98.81 254 MET A O 1
ATOM 2053 N N . PHE A 1 255 ? 16.280 0.155 -8.350 1.00 98.81 255 PHE A N 1
ATOM 2054 C CA . PHE A 1 255 ? 17.251 -0.859 -7.917 1.00 98.81 255 PHE A CA 1
ATOM 2055 C C . PHE A 1 255 ? 18.546 -0.242 -7.355 1.00 98.81 255 PHE A C 1
ATOM 2057 O O . PHE A 1 255 ? 19.597 -0.887 -7.357 1.00 98.81 255 PHE A O 1
ATOM 2064 N N . HIS A 1 256 ? 18.495 0.999 -6.863 1.00 98.75 256 HIS A N 1
ATOM 2065 C CA . HIS A 1 256 ? 19.642 1.664 -6.239 1.00 98.75 256 HIS A CA 1
ATOM 2066 C C . HIS A 1 256 ? 20.128 0.847 -5.034 1.00 98.75 256 HIS A C 1
ATOM 2068 O O . HIS A 1 256 ? 19.350 0.543 -4.139 1.00 98.75 256 HIS A O 1
ATOM 2074 N N . ASP A 1 257 ? 21.398 0.459 -4.998 1.00 98.69 257 ASP A N 1
ATOM 2075 C CA . ASP A 1 257 ? 22.005 -0.430 -4.002 1.00 98.69 257 ASP A CA 1
ATOM 2076 C C . ASP A 1 257 ? 21.271 -1.776 -3.817 1.00 98.69 257 ASP A C 1
ATOM 2078 O O . ASP A 1 257 ? 21.456 -2.465 -2.809 1.00 98.69 257 ASP A O 1
ATOM 2082 N N . ALA A 1 258 ? 20.484 -2.218 -4.807 1.00 98.44 258 ALA A N 1
ATOM 2083 C CA . ALA A 1 258 ? 19.894 -3.558 -4.853 1.00 98.44 258 ALA A CA 1
ATOM 2084 C C . ALA A 1 258 ? 20.963 -4.586 -5.259 1.00 98.44 258 ALA A C 1
ATOM 2086 O O . ALA A 1 258 ? 20.941 -5.174 -6.342 1.00 98.44 258 ALA A O 1
ATOM 2087 N N . GLY A 1 259 ? 21.957 -4.771 -4.388 1.00 97.06 259 GLY A N 1
ATOM 2088 C CA . GLY A 1 259 ? 23.226 -5.416 -4.719 1.00 97.06 259 GLY A CA 1
ATOM 2089 C C . GLY A 1 259 ? 23.114 -6.842 -5.259 1.00 97.06 259 GLY A C 1
ATOM 2090 O O . GLY A 1 259 ? 24.015 -7.258 -5.973 1.00 97.06 259 GLY A O 1
ATOM 2091 N N . ASN A 1 260 ? 22.030 -7.567 -4.961 1.00 98.06 260 ASN A N 1
ATOM 2092 C CA . ASN A 1 260 ? 21.818 -8.956 -5.386 1.00 98.06 260 ASN A CA 1
ATOM 2093 C C . ASN A 1 260 ? 20.933 -9.107 -6.633 1.00 98.06 260 ASN A C 1
ATOM 2095 O O . ASN A 1 260 ? 20.834 -10.219 -7.163 1.00 98.06 260 ASN A O 1
ATOM 2099 N N . PHE A 1 261 ? 20.246 -8.049 -7.070 1.00 98.75 261 PHE A N 1
ATOM 2100 C CA . PHE A 1 261 ? 19.246 -8.156 -8.125 1.00 98.75 261 PHE A CA 1
ATOM 2101 C C . PHE A 1 261 ? 19.906 -8.415 -9.484 1.00 98.75 261 PHE A C 1
ATOM 2103 O O . PHE A 1 261 ? 20.734 -7.636 -9.955 1.00 98.75 261 PHE A O 1
ATOM 2110 N N . ASN A 1 262 ? 19.537 -9.522 -10.132 1.00 98.75 262 ASN A N 1
ATOM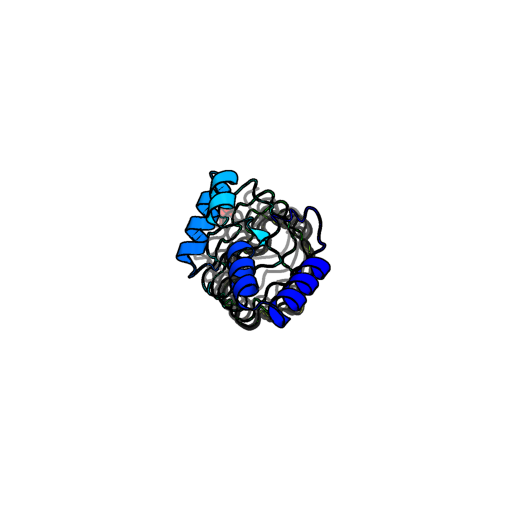 2111 C CA . ASN A 1 262 ? 20.055 -9.878 -11.455 1.00 98.75 262 ASN A CA 1
ATOM 2112 C C . ASN A 1 262 ? 19.054 -10.737 -12.247 1.00 98.75 262 ASN A C 1
ATOM 2114 O O . ASN A 1 262 ? 19.397 -11.813 -12.748 1.00 98.75 262 ASN A O 1
ATOM 2118 N N . LYS A 1 263 ? 17.787 -10.313 -12.303 1.00 98.69 263 LYS A N 1
ATOM 2119 C CA . LYS A 1 263 ? 16.723 -11.014 -13.044 1.00 98.69 263 LYS A CA 1
ATOM 2120 C C . LYS A 1 263 ? 16.376 -10.298 -14.336 1.00 98.69 263 LYS A C 1
ATOM 2122 O O . LYS A 1 263 ? 16.472 -9.078 -14.421 1.00 98.69 263 LYS A O 1
ATOM 2127 N N . ASN A 1 264 ? 16.026 -11.087 -15.351 1.00 98.69 264 ASN A N 1
ATOM 2128 C CA . ASN A 1 264 ? 15.768 -10.580 -16.690 1.00 98.69 264 ASN A CA 1
ATOM 2129 C C . ASN A 1 264 ? 14.536 -9.666 -16.694 1.00 98.69 264 ASN A C 1
ATOM 2131 O O . ASN A 1 264 ? 13.439 -10.104 -16.363 1.00 98.69 264 ASN A O 1
ATOM 2135 N N . ILE A 1 265 ? 14.754 -8.422 -17.111 1.00 98.75 265 ILE A N 1
ATOM 2136 C CA . ILE A 1 265 ? 13.755 -7.356 -17.257 1.00 98.75 265 ILE A CA 1
ATOM 2137 C C . ILE A 1 265 ? 13.831 -6.708 -18.652 1.00 98.75 265 ILE A C 1
ATOM 2139 O O . ILE A 1 265 ? 13.285 -5.636 -18.899 1.00 98.75 265 ILE A O 1
ATOM 2143 N N . GLY A 1 266 ? 14.509 -7.360 -19.602 1.00 98.38 266 GLY A N 1
ATOM 2144 C CA . GLY A 1 266 ? 14.699 -6.845 -20.961 1.00 98.38 266 GLY A CA 1
ATOM 2145 C C . GLY A 1 266 ? 13.420 -6.776 -21.797 1.00 98.38 266 GLY A C 1
ATOM 2146 O O . GLY A 1 266 ? 13.405 -6.112 -22.828 1.00 98.38 266 GLY A O 1
ATOM 2147 N N . GLY A 1 267 ? 12.360 -7.471 -21.367 1.00 98.38 267 GLY A N 1
ATOM 2148 C CA . GLY A 1 267 ? 11.053 -7.495 -22.032 1.00 98.38 267 GLY A CA 1
ATOM 2149 C C . GLY A 1 267 ? 10.097 -6.375 -21.617 1.00 98.38 267 GLY A C 1
ATOM 2150 O O . GLY A 1 267 ? 9.005 -6.290 -22.167 1.00 98.38 267 GLY A O 1
ATOM 2151 N N . TRP A 1 268 ? 10.482 -5.537 -20.656 1.00 98.81 268 TRP A N 1
ATOM 2152 C CA . TRP A 1 268 ? 9.664 -4.429 -20.177 1.00 98.81 268 TRP A CA 1
ATOM 2153 C C . TRP A 1 268 ? 9.433 -3.353 -21.251 1.00 98.81 268 TRP A C 1
ATOM 2155 O O . TRP A 1 268 ? 10.368 -2.929 -21.933 1.00 98.81 268 TRP A O 1
ATOM 2165 N N . ASP A 1 269 ? 8.188 -2.879 -21.368 1.00 98.69 269 ASP A N 1
ATOM 2166 C CA . ASP A 1 269 ? 7.831 -1.732 -22.209 1.00 98.69 269 ASP A CA 1
ATOM 2167 C C . ASP A 1 269 ? 8.099 -0.416 -21.468 1.00 98.69 269 ASP A C 1
ATOM 2169 O O . ASP A 1 269 ? 7.268 0.075 -20.708 1.00 98.69 269 ASP A O 1
ATOM 2173 N N . THR A 1 270 ? 9.274 0.166 -21.700 1.00 98.62 270 THR A N 1
ATOM 2174 C CA . THR A 1 270 ? 9.696 1.426 -21.070 1.00 98.62 270 THR A CA 1
ATOM 2175 C C . THR A 1 270 ? 9.248 2.675 -21.835 1.00 98.62 270 THR A C 1
ATOM 2177 O O . THR A 1 270 ? 9.726 3.769 -21.541 1.00 98.62 270 THR A O 1
ATOM 2180 N N . SER A 1 271 ? 8.366 2.558 -22.836 1.00 98.44 271 SER A N 1
ATOM 2181 C CA . SER A 1 271 ? 8.050 3.660 -23.760 1.00 98.44 271 SER A CA 1
ATOM 2182 C C . SER A 1 271 ? 7.409 4.890 -23.105 1.00 98.44 271 SER A C 1
ATOM 2184 O O . SER A 1 271 ? 7.472 5.981 -23.679 1.00 98.44 271 SER A O 1
ATOM 2186 N N . ASN A 1 272 ? 6.828 4.738 -21.910 1.00 98.50 272 ASN A N 1
ATOM 2187 C CA . ASN A 1 272 ? 6.257 5.826 -21.112 1.00 98.50 272 ASN A CA 1
ATOM 2188 C C . ASN A 1 272 ? 7.190 6.358 -20.007 1.00 98.50 272 ASN A C 1
ATOM 2190 O O . ASN A 1 272 ? 6.876 7.394 -19.420 1.00 98.50 272 ASN A O 1
ATOM 2194 N N . VAL A 1 273 ? 8.344 5.727 -19.764 1.00 98.69 273 VAL A N 1
ATOM 2195 C CA . VAL A 1 273 ? 9.277 6.132 -18.702 1.00 98.69 273 VAL A CA 1
ATOM 2196 C C . VAL A 1 273 ? 9.963 7.452 -19.060 1.00 98.69 273 VAL A C 1
ATOM 2198 O O . VAL A 1 273 ? 10.497 7.622 -20.159 1.00 98.69 273 VAL A O 1
ATOM 2201 N N . THR A 1 274 ? 9.973 8.386 -18.111 1.00 97.94 274 THR A N 1
ATOM 2202 C CA . THR A 1 274 ? 10.639 9.691 -18.222 1.00 97.94 274 THR A CA 1
ATOM 2203 C C . THR A 1 274 ? 11.858 9.821 -17.310 1.00 97.94 274 THR A C 1
ATOM 2205 O O . THR A 1 274 ? 12.779 10.558 -17.657 1.00 97.94 274 THR A O 1
ATOM 2208 N N . ASP A 1 275 ? 11.908 9.096 -16.188 1.00 98.25 275 ASP A N 1
ATOM 2209 C CA . ASP A 1 275 ? 13.029 9.145 -15.238 1.00 98.25 275 ASP A CA 1
ATOM 2210 C C . ASP A 1 275 ? 13.590 7.742 -14.936 1.00 98.25 275 ASP A C 1
ATOM 2212 O O . ASP A 1 275 ? 12.865 6.845 -14.500 1.00 98.25 275 ASP A O 1
ATOM 2216 N N . MET A 1 276 ? 14.891 7.565 -15.190 1.00 98.06 276 MET A N 1
ATOM 2217 C CA . MET A 1 276 ? 15.700 6.380 -14.868 1.00 98.06 276 MET A CA 1
ATOM 2218 C C . MET A 1 276 ? 16.950 6.749 -14.043 1.00 98.06 276 MET A C 1
ATOM 2220 O O . MET A 1 276 ? 17.897 5.961 -13.929 1.00 98.06 276 MET A O 1
ATOM 2224 N N . GLY A 1 277 ? 16.992 7.957 -13.476 1.00 97.31 277 GLY A N 1
ATOM 2225 C CA . GLY A 1 277 ? 18.094 8.448 -12.661 1.00 97.31 277 GLY A CA 1
ATOM 2226 C C . GLY A 1 277 ? 18.398 7.486 -11.519 1.00 97.31 277 GLY A C 1
ATOM 2227 O O . GLY A 1 277 ? 17.501 7.027 -10.812 1.00 97.31 277 GLY A O 1
ATOM 2228 N N . TRP A 1 278 ? 19.676 7.155 -11.348 1.00 98.00 278 TRP A N 1
ATOM 2229 C CA . TRP A 1 278 ? 20.174 6.270 -10.294 1.00 98.00 278 TRP A CA 1
ATOM 2230 C C . TRP A 1 278 ? 19.547 4.866 -10.254 1.00 98.00 278 TRP A C 1
ATOM 2232 O O . TRP A 1 278 ? 19.723 4.167 -9.256 1.00 98.00 278 TRP A O 1
ATOM 2242 N N . MET A 1 279 ? 18.822 4.434 -11.295 1.00 98.44 279 MET A N 1
ATOM 2243 C CA . MET A 1 279 ? 18.013 3.207 -11.262 1.00 98.44 279 MET A CA 1
ATOM 2244 C C . MET A 1 279 ? 18.818 1.967 -10.856 1.00 98.44 279 MET A C 1
ATOM 2246 O O . MET A 1 279 ? 18.310 1.175 -10.073 1.00 98.44 279 MET A O 1
ATOM 2250 N N . PHE A 1 280 ? 20.060 1.821 -11.327 1.00 98.56 280 PHE A N 1
ATOM 2251 C CA . PHE A 1 280 ? 20.971 0.716 -10.992 1.00 98.56 280 PHE A CA 1
ATOM 2252 C C . PHE A 1 280 ? 22.236 1.188 -10.264 1.00 98.56 280 PHE A C 1
ATOM 2254 O O . PHE A 1 280 ? 23.247 0.482 -10.256 1.00 98.56 280 PHE A O 1
ATOM 2261 N N . TYR A 1 281 ? 22.208 2.372 -9.648 1.00 98.06 281 TYR A N 1
ATOM 2262 C CA . TYR A 1 281 ? 23.346 2.873 -8.882 1.00 98.06 281 TYR A CA 1
ATOM 2263 C C . TYR A 1 281 ? 23.735 1.849 -7.814 1.00 98.06 281 TYR A C 1
ATOM 2265 O O . TYR A 1 281 ? 22.878 1.432 -7.051 1.00 98.06 281 TYR A O 1
ATOM 2273 N N . GLY A 1 282 ? 24.983 1.388 -7.768 1.00 97.81 282 GLY A N 1
ATOM 2274 C CA . GLY A 1 282 ? 25.422 0.389 -6.788 1.00 97.81 282 GLY A CA 1
ATOM 2275 C C . GLY A 1 282 ? 24.781 -1.006 -6.920 1.00 97.81 282 GLY A C 1
ATOM 2276 O O . GLY A 1 282 ? 25.012 -1.862 -6.060 1.00 97.81 282 GLY A O 1
ATOM 2277 N N . ALA A 1 283 ? 24.026 -1.298 -7.988 1.00 98.19 283 ALA A N 1
ATOM 2278 C CA . ALA A 1 283 ? 23.461 -2.623 -8.270 1.00 98.19 283 ALA A CA 1
ATOM 2279 C C . ALA A 1 283 ? 24.550 -3.587 -8.782 1.00 98.19 283 ALA A C 1
ATOM 2281 O O . ALA A 1 283 ? 24.630 -3.930 -9.962 1.00 98.19 283 ALA A O 1
ATOM 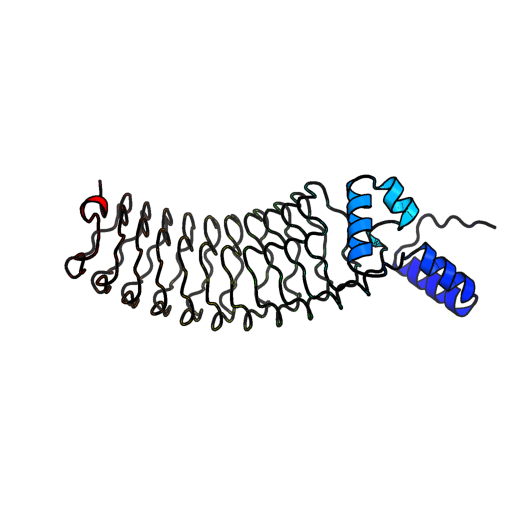2282 N N . LYS A 1 284 ? 25.440 -4.000 -7.874 1.00 98.06 284 LYS A N 1
ATOM 2283 C CA . LYS A 1 284 ? 26.706 -4.697 -8.171 1.00 98.06 284 LYS A CA 1
ATOM 2284 C C . LYS A 1 284 ? 26.555 -5.942 -9.043 1.00 98.06 284 LYS A C 1
ATOM 2286 O O . LYS A 1 284 ? 27.447 -6.217 -9.843 1.00 98.06 284 LYS A O 1
ATOM 2291 N N . GLU A 1 285 ? 25.469 -6.695 -8.875 1.00 98.44 285 GLU A N 1
ATOM 2292 C CA . GLU A 1 285 ? 25.245 -7.962 -9.576 1.00 98.44 285 GLU A CA 1
ATOM 2293 C C . GLU A 1 285 ? 24.471 -7.837 -10.893 1.00 98.44 285 GLU A C 1
ATOM 2295 O O . GLU A 1 285 ? 24.442 -8.799 -11.667 1.00 98.44 285 GLU A O 1
ATOM 2300 N N . PHE A 1 286 ? 23.867 -6.682 -11.176 1.00 98.56 286 PHE A N 1
ATOM 2301 C CA . PHE A 1 286 ? 22.988 -6.524 -12.327 1.00 98.56 286 PHE A CA 1
ATOM 2302 C C . PHE A 1 286 ? 23.767 -6.608 -13.647 1.00 98.56 286 PHE A C 1
ATOM 2304 O O . PHE A 1 286 ? 24.682 -5.826 -13.904 1.00 98.56 286 PHE A O 1
ATOM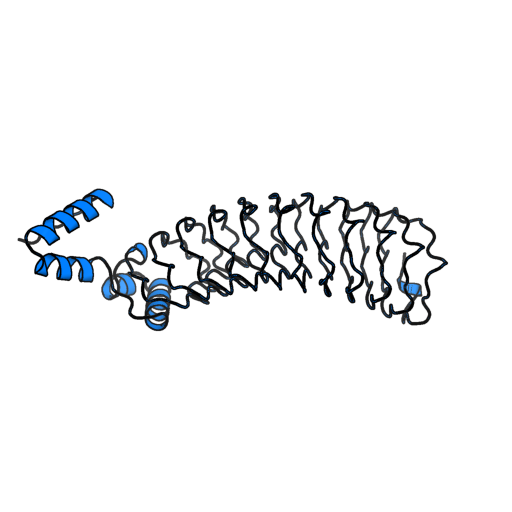 2311 N N . ASN A 1 287 ? 23.403 -7.566 -14.505 1.00 98.38 287 ASN A N 1
ATOM 2312 C CA . ASN A 1 287 ? 24.009 -7.730 -15.828 1.00 98.38 287 ASN A CA 1
ATOM 2313 C C . ASN A 1 287 ? 23.049 -8.366 -16.850 1.00 98.38 287 ASN A C 1
ATOM 2315 O O . ASN A 1 287 ? 23.388 -9.351 -17.516 1.00 98.38 287 ASN A O 1
ATOM 2319 N N . GLN A 1 288 ? 21.830 -7.840 -16.949 1.00 98.44 288 GLN A N 1
ATOM 2320 C CA . GLN A 1 288 ? 20.803 -8.345 -17.867 1.00 98.44 288 GLN A CA 1
ATOM 2321 C C . GLN A 1 288 ? 20.704 -7.493 -19.131 1.00 98.44 288 GLN A C 1
ATOM 2323 O O . GLN A 1 288 ? 21.014 -6.303 -19.112 1.00 98.44 288 GLN A O 1
ATOM 2328 N N . ASP A 1 289 ? 20.309 -8.122 -20.240 1.00 98.25 289 ASP A N 1
ATOM 2329 C CA . ASP A 1 289 ? 20.141 -7.429 -21.517 1.00 98.25 289 ASP A CA 1
ATOM 2330 C C . ASP A 1 289 ? 18.892 -6.542 -21.484 1.00 98.25 289 ASP A C 1
ATOM 2332 O O . ASP A 1 289 ? 17.770 -7.035 -21.394 1.00 98.25 289 ASP A O 1
ATOM 2336 N N . ILE A 1 290 ? 19.120 -5.234 -21.554 1.00 98.31 290 ILE A N 1
ATOM 2337 C CA . ILE A 1 290 ? 18.110 -4.168 -21.579 1.00 98.31 290 ILE A CA 1
ATOM 2338 C C . ILE A 1 290 ? 18.283 -3.273 -22.816 1.00 98.31 290 ILE A C 1
ATOM 2340 O O . ILE A 1 290 ? 17.738 -2.172 -22.898 1.00 98.31 290 ILE A O 1
ATOM 2344 N N . GLY A 1 291 ? 19.037 -3.737 -23.819 1.00 97.50 291 GLY A N 1
ATOM 2345 C CA . GLY A 1 291 ? 19.332 -2.960 -25.024 1.00 97.50 291 GLY A CA 1
ATOM 2346 C C . GLY A 1 291 ? 18.105 -2.678 -25.897 1.00 97.50 291 GLY A C 1
ATOM 2347 O O . GLY A 1 291 ? 18.175 -1.840 -26.788 1.00 97.50 291 GLY A O 1
ATOM 2348 N N . ARG A 1 292 ? 16.981 -3.364 -25.647 1.00 96.94 292 ARG A N 1
ATOM 2349 C CA . ARG A 1 292 ? 15.707 -3.205 -26.371 1.00 96.94 292 ARG A CA 1
ATOM 2350 C C . ARG A 1 292 ? 14.733 -2.216 -25.732 1.00 96.94 292 ARG A C 1
ATOM 2352 O O . ARG A 1 292 ? 13.659 -2.003 -26.288 1.00 96.94 292 ARG A O 1
ATOM 2359 N N . TRP A 1 293 ? 15.076 -1.639 -24.585 1.00 98.50 293 TRP A N 1
ATOM 2360 C CA . TRP A 1 293 ? 14.237 -0.632 -23.946 1.00 98.50 293 TRP A CA 1
ATOM 2361 C C . TRP A 1 293 ? 14.058 0.599 -24.836 1.00 98.50 293 TRP A C 1
ATOM 2363 O O . TRP A 1 293 ? 14.993 1.069 -25.485 1.00 98.50 293 TRP A O 1
ATOM 2373 N N . ASN A 1 294 ? 12.836 1.127 -24.852 1.00 98.25 294 ASN A N 1
ATOM 2374 C CA . ASN A 1 294 ? 12.517 2.382 -25.514 1.00 98.25 294 ASN A CA 1
ATOM 2375 C C . ASN A 1 294 ? 12.780 3.536 -24.545 1.00 98.25 294 ASN A C 1
ATOM 2377 O O . ASN A 1 294 ? 12.030 3.728 -23.591 1.00 98.25 294 ASN A O 1
ATOM 2381 N N . THR A 1 295 ? 13.828 4.312 -24.806 1.00 97.94 295 THR A N 1
ATOM 2382 C CA . THR A 1 295 ? 14.238 5.441 -23.960 1.00 97.94 295 THR A CA 1
ATOM 2383 C C . THR A 1 295 ? 13.872 6.807 -24.545 1.00 97.94 295 THR A C 1
ATOM 2385 O O . THR A 1 295 ? 14.241 7.830 -23.979 1.00 97.94 295 THR A O 1
ATOM 2388 N N . SER A 1 296 ? 13.107 6.861 -25.642 1.00 97.69 296 SER A N 1
ATOM 2389 C CA . SER A 1 296 ? 12.799 8.102 -26.389 1.00 97.69 296 SER A CA 1
ATOM 2390 C C . SER A 1 296 ? 12.027 9.175 -25.602 1.00 97.69 296 SER A C 1
ATOM 2392 O O . SER A 1 296 ? 11.868 10.315 -26.060 1.00 97.69 296 SER A O 1
ATOM 2394 N N . ARG A 1 297 ? 11.498 8.834 -24.421 1.00 97.88 297 ARG A N 1
ATOM 2395 C CA . ARG A 1 297 ? 10.851 9.769 -23.486 1.00 97.88 297 ARG A CA 1
ATOM 2396 C C . ARG A 1 297 ? 11.674 10.077 -22.241 1.00 97.88 297 ARG A C 1
ATOM 2398 O O . ARG A 1 297 ? 11.313 11.008 -21.526 1.00 97.88 297 ARG A O 1
ATOM 2405 N N . VAL A 1 298 ? 12.770 9.362 -22.013 1.00 98.12 298 VAL A N 1
ATOM 2406 C CA . VAL A 1 298 ? 13.597 9.530 -20.822 1.00 98.12 298 VAL A CA 1
ATOM 2407 C C . VAL A 1 298 ? 14.342 10.858 -20.905 1.00 98.12 298 VAL A C 1
ATOM 2409 O O . VAL A 1 298 ? 15.044 11.138 -21.877 1.00 98.12 298 VAL A O 1
ATOM 2412 N N . THR A 1 299 ? 14.182 11.682 -19.876 1.00 97.19 299 THR A N 1
ATOM 2413 C CA . THR A 1 299 ? 14.866 12.973 -19.731 1.00 97.19 299 THR A CA 1
ATOM 2414 C C . THR A 1 299 ? 15.991 12.912 -18.702 1.00 97.19 299 THR A C 1
ATOM 2416 O O . THR A 1 299 ? 16.940 13.691 -18.789 1.00 97.19 299 THR A O 1
ATOM 2419 N N . ASN A 1 300 ? 15.927 11.960 -17.766 1.00 96.69 300 ASN A N 1
ATOM 2420 C CA . ASN A 1 300 ? 16.892 11.803 -16.686 1.00 96.69 300 ASN A CA 1
ATOM 2421 C C . ASN A 1 300 ? 17.448 10.368 -16.616 1.00 96.69 300 ASN A C 1
ATOM 2423 O O . ASN A 1 300 ? 16.697 9.411 -16.445 1.00 96.69 300 ASN A O 1
ATOM 2427 N N . MET A 1 301 ? 18.773 10.230 -16.726 1.00 96.62 301 MET A N 1
ATOM 2428 C CA . MET A 1 301 ? 19.519 8.971 -16.547 1.00 96.62 301 MET A CA 1
ATOM 2429 C C . MET A 1 301 ? 20.761 9.159 -15.658 1.00 96.62 301 MET A C 1
ATOM 2431 O O . MET A 1 301 ? 21.704 8.364 -15.712 1.00 96.62 301 MET A O 1
ATOM 2435 N N . ILE A 1 302 ? 20.796 10.229 -14.855 1.00 95.62 302 ILE A N 1
ATOM 2436 C CA . ILE A 1 302 ? 21.973 10.583 -14.056 1.00 95.62 302 ILE A CA 1
ATOM 2437 C C . ILE A 1 302 ? 22.428 9.399 -13.199 1.00 95.62 302 ILE A C 1
ATOM 2439 O O . ILE A 1 302 ? 21.642 8.821 -12.450 1.00 95.62 302 ILE A O 1
ATOM 2443 N N . ARG A 1 303 ? 23.707 9.026 -13.311 1.00 95.94 303 ARG A N 1
ATOM 2444 C CA . ARG A 1 303 ? 24.355 7.969 -12.515 1.00 95.94 303 ARG A CA 1
ATOM 2445 C C . ARG A 1 303 ? 23.630 6.621 -12.527 1.00 95.94 303 ARG A C 1
ATOM 2447 O O . ARG A 1 303 ? 23.777 5.854 -11.577 1.00 95.94 303 ARG A O 1
ATOM 2454 N N . MET A 1 304 ? 22.877 6.315 -13.585 1.00 96.88 304 MET A N 1
ATOM 2455 C CA . MET A 1 304 ? 22.086 5.086 -13.690 1.00 96.88 304 MET A CA 1
ATOM 2456 C C . MET A 1 304 ? 22.905 3.824 -13.388 1.00 96.88 304 MET A C 1
ATOM 2458 O O . MET A 1 304 ? 22.384 2.945 -12.716 1.00 96.88 304 MET A O 1
ATOM 2462 N N . PHE A 1 305 ? 24.167 3.752 -13.824 1.00 96.75 305 PHE A N 1
ATOM 2463 C CA . PHE A 1 305 ? 25.040 2.582 -13.651 1.00 96.75 305 PHE A CA 1
ATOM 2464 C C . PHE A 1 305 ? 26.284 2.836 -12.787 1.00 96.75 305 PHE A C 1
ATOM 2466 O O . PHE A 1 305 ? 27.159 1.970 -12.724 1.00 96.75 305 PHE A O 1
ATOM 2473 N N . ASN A 1 306 ? 26.410 3.986 -12.110 1.00 95.81 306 ASN A N 1
ATOM 2474 C CA . ASN A 1 306 ? 27.575 4.206 -11.244 1.00 95.81 306 ASN A CA 1
ATOM 2475 C C . ASN A 1 306 ? 27.599 3.144 -10.126 1.00 95.81 306 ASN A C 1
ATOM 2477 O O . ASN A 1 306 ? 26.617 2.960 -9.415 1.00 95.81 306 ASN A O 1
ATOM 2481 N N . GLY A 1 307 ? 28.698 2.394 -10.006 1.00 95.81 307 GLY A N 1
ATOM 2482 C CA . GLY A 1 307 ? 28.825 1.269 -9.068 1.00 95.81 307 GLY A CA 1
ATOM 2483 C C . GLY A 1 307 ? 28.155 -0.054 -9.493 1.00 95.81 307 GLY A C 1
ATOM 2484 O O . GLY A 1 307 ? 28.260 -1.043 -8.760 1.00 95.81 307 GLY A O 1
ATOM 2485 N N . ALA A 1 308 ? 27.510 -0.126 -10.665 1.00 96.75 308 ALA A N 1
ATOM 2486 C CA . ALA A 1 308 ? 26.958 -1.361 -11.240 1.00 96.75 308 ALA A CA 1
ATOM 2487 C C . ALA A 1 308 ? 28.058 -2.210 -11.914 1.00 96.75 308 ALA A C 1
ATOM 2489 O O . ALA A 1 308 ? 28.064 -2.434 -13.122 1.00 96.75 308 ALA A O 1
ATOM 2490 N N . ASN A 1 309 ? 29.027 -2.673 -11.124 1.00 94.38 309 ASN A N 1
ATOM 2491 C CA . ASN A 1 309 ? 30.324 -3.179 -11.601 1.00 94.38 309 ASN A CA 1
ATOM 2492 C C . ASN A 1 309 ? 30.271 -4.354 -12.596 1.00 94.38 309 ASN A C 1
ATOM 2494 O O . ASN A 1 309 ? 31.233 -4.567 -13.333 1.00 94.38 309 ASN A O 1
ATOM 2498 N N . LYS A 1 310 ? 29.198 -5.157 -12.594 1.00 97.50 310 LYS A N 1
ATOM 2499 C CA . LYS A 1 310 ? 29.043 -6.288 -13.523 1.00 97.50 310 LYS A CA 1
ATOM 2500 C C . LYS A 1 310 ? 28.343 -5.927 -14.828 1.00 97.50 310 LYS A C 1
ATOM 2502 O O . LYS A 1 310 ? 28.379 -6.748 -15.747 1.00 97.50 310 LYS A O 1
ATOM 2507 N N . PHE A 1 311 ? 27.715 -4.758 -14.921 1.00 97.38 311 PHE A N 1
ATOM 2508 C CA . PHE A 1 311 ? 26.934 -4.389 -16.091 1.00 97.38 311 PHE A CA 1
ATOM 2509 C C . PHE A 1 311 ? 27.847 -4.158 -17.299 1.00 97.38 311 PHE A C 1
ATOM 2511 O O . PHE A 1 311 ? 28.685 -3.259 -17.305 1.00 97.38 311 PHE A O 1
ATOM 2518 N N . ASN A 1 312 ? 27.693 -4.991 -18.330 1.00 95.88 312 ASN A N 1
ATOM 2519 C CA . ASN A 1 312 ? 28.494 -4.916 -19.554 1.00 95.88 312 ASN A CA 1
ATOM 2520 C C . ASN A 1 312 ? 27.679 -5.154 -20.834 1.00 95.88 312 ASN A C 1
ATOM 2522 O O . ASN A 1 312 ? 28.227 -5.580 -21.855 1.00 95.88 312 ASN A O 1
ATOM 2526 N N . LYS A 1 313 ? 26.362 -4.934 -20.779 1.00 96.00 313 LYS A N 1
ATOM 2527 C CA . LYS A 1 313 ? 25.465 -5.157 -21.918 1.00 96.00 313 LYS A CA 1
ATOM 2528 C C . LYS A 1 313 ? 25.439 -3.965 -22.862 1.00 96.00 313 LYS A C 1
ATOM 2530 O O . LYS A 1 313 ? 25.639 -2.822 -22.463 1.00 96.00 313 LYS A O 1
ATOM 2535 N N . ALA A 1 314 ? 25.191 -4.256 -24.135 1.00 94.62 314 ALA A N 1
ATOM 2536 C CA . ALA A 1 314 ? 25.071 -3.233 -25.157 1.00 94.62 314 ALA A CA 1
ATOM 2537 C C . ALA A 1 314 ? 23.769 -2.442 -24.971 1.00 94.62 314 ALA A C 1
ATOM 2539 O O . ALA A 1 314 ? 22.691 -3.025 -24.900 1.00 94.62 314 ALA A O 1
ATOM 2540 N N . ILE A 1 315 ? 23.885 -1.115 -24.958 1.00 92.69 315 ILE A N 1
ATOM 2541 C CA . ILE A 1 315 ? 22.753 -0.176 -24.876 1.00 92.69 315 ILE A CA 1
ATOM 2542 C C . ILE A 1 315 ? 22.740 0.825 -26.043 1.00 92.69 315 ILE A C 1
ATOM 2544 O O . ILE A 1 315 ? 22.076 1.851 -25.997 1.00 92.69 315 ILE A O 1
ATOM 2548 N N . GLY A 1 316 ? 23.479 0.536 -27.120 1.00 87.38 316 GLY A N 1
ATOM 2549 C CA . GLY A 1 316 ? 23.665 1.462 -28.246 1.00 87.38 316 GLY A CA 1
ATOM 2550 C C . GLY A 1 316 ? 22.414 1.747 -29.088 1.00 87.38 316 GLY A C 1
ATOM 2551 O O . GLY A 1 316 ? 22.489 2.558 -30.002 1.00 87.38 316 GLY A O 1
ATOM 2552 N N . LEU A 1 317 ? 21.289 1.077 -28.813 1.00 93.12 317 LEU A N 1
ATOM 2553 C CA . LEU A 1 317 ? 19.998 1.329 -29.464 1.00 93.12 317 LEU A CA 1
ATOM 2554 C C . LEU A 1 317 ? 19.133 2.348 -28.710 1.00 93.12 317 LEU A C 1
ATOM 2556 O O . LEU A 1 317 ? 18.058 2.699 -29.190 1.00 93.12 317 LEU A O 1
ATOM 2560 N N . TRP A 1 318 ? 19.569 2.798 -27.534 1.00 96.06 318 TRP A N 1
ATOM 2561 C CA . TRP A 1 318 ? 18.829 3.773 -26.746 1.00 96.06 318 TRP A CA 1
ATOM 2562 C C . TRP A 1 318 ? 18.814 5.141 -27.432 1.00 96.06 318 TRP A C 1
ATOM 2564 O O . TRP A 1 318 ? 19.845 5.659 -27.862 1.00 96.06 318 TRP A O 1
ATOM 2574 N N . ASP A 1 319 ? 17.631 5.745 -27.494 1.00 95.75 319 ASP A N 1
ATOM 2575 C CA . ASP A 1 319 ? 17.463 7.149 -27.847 1.00 95.75 319 ASP A CA 1
ATOM 2576 C C . ASP A 1 319 ? 17.719 8.004 -26.602 1.00 95.75 319 ASP A C 1
ATOM 2578 O O . ASP A 1 319 ? 16.923 7.999 -25.661 1.00 95.75 319 ASP A O 1
ATOM 2582 N N . THR A 1 320 ? 18.844 8.717 -26.588 1.00 93.81 320 THR A N 1
ATOM 2583 C CA . THR A 1 320 ? 19.236 9.625 -25.501 1.00 93.81 320 THR A CA 1
ATOM 2584 C C . THR A 1 320 ? 19.068 11.097 -25.880 1.00 93.81 320 THR A C 1
ATOM 2586 O O . THR A 1 320 ? 19.604 11.967 -25.199 1.00 93.81 320 THR A O 1
ATOM 2589 N N . SER A 1 321 ? 18.343 11.413 -26.959 1.00 94.56 321 SER A N 1
ATOM 2590 C CA . SER A 1 321 ? 18.215 12.785 -27.485 1.00 94.56 321 SER A CA 1
ATOM 2591 C C . SER A 1 321 ? 17.563 13.776 -26.514 1.00 94.56 321 SER A C 1
ATOM 2593 O O . SER A 1 321 ? 17.776 14.982 -26.636 1.00 94.56 321 SER A O 1
ATOM 2595 N N . LYS A 1 322 ? 16.784 13.280 -25.545 1.00 95.12 322 LYS A N 1
ATOM 2596 C CA . LYS A 1 322 ? 16.134 14.078 -24.491 1.00 95.12 322 LYS A CA 1
ATOM 2597 C C . LYS A 1 322 ? 16.855 14.047 -23.145 1.00 95.12 322 LYS A C 1
ATOM 2599 O O . LYS A 1 322 ? 16.439 14.761 -22.234 1.00 95.12 322 LYS A O 1
ATOM 2604 N N . VAL A 1 323 ? 17.905 13.239 -23.005 1.00 92.38 323 VAL A N 1
ATOM 2605 C CA . VAL A 1 323 ? 18.649 13.108 -21.750 1.00 92.38 323 VAL A CA 1
ATOM 2606 C C . VAL A 1 323 ? 19.531 14.339 -21.572 1.00 92.38 323 VAL A C 1
ATOM 2608 O O . VAL A 1 323 ? 20.364 14.641 -22.424 1.00 92.38 323 VAL A O 1
ATOM 2611 N N . THR A 1 324 ? 19.354 15.059 -20.465 1.00 83.06 324 THR A N 1
ATOM 2612 C CA . THR A 1 324 ? 20.049 16.340 -20.239 1.00 83.06 324 THR A CA 1
ATOM 2613 C C . THR A 1 324 ? 21.534 16.188 -19.910 1.00 83.06 324 THR A C 1
ATOM 2615 O O . THR A 1 324 ? 22.293 17.133 -20.099 1.00 83.06 324 THR A O 1
ATOM 2618 N N . ASP A 1 325 ? 21.947 15.022 -19.409 1.00 82.50 325 ASP A N 1
ATOM 2619 C CA . ASP A 1 325 ? 23.327 14.718 -19.019 1.00 82.50 325 ASP A CA 1
ATOM 2620 C C . ASP A 1 325 ? 23.639 13.232 -19.270 1.00 82.50 325 ASP A C 1
ATOM 2622 O O . ASP A 1 325 ? 23.416 12.368 -18.423 1.00 82.50 325 ASP A O 1
ATOM 2626 N N . VAL A 1 326 ? 24.103 12.930 -20.484 1.00 80.81 326 VAL A N 1
ATOM 2627 C CA . VAL A 1 326 ? 24.448 11.563 -20.915 1.00 80.81 326 VAL A CA 1
ATOM 2628 C C . VAL A 1 326 ? 25.789 11.109 -20.324 1.00 80.81 326 VAL A C 1
ATOM 2630 O O . VAL A 1 326 ? 25.990 9.918 -20.085 1.00 80.81 326 VAL A O 1
ATOM 2633 N N . GLU A 1 327 ? 26.708 12.041 -20.054 1.00 80.56 327 GLU A N 1
ATOM 2634 C CA . GLU A 1 327 ? 28.043 11.728 -19.527 1.00 80.56 327 GLU A CA 1
ATOM 2635 C C . GLU A 1 327 ? 27.964 11.118 -18.123 1.00 80.56 327 GLU A C 1
ATOM 2637 O O . GLU A 1 327 ? 28.755 10.239 -17.769 1.00 80.56 327 GLU A O 1
ATOM 2642 N N . SER A 1 328 ? 26.967 11.516 -17.329 1.00 85.06 328 SER A N 1
ATOM 2643 C CA . SER A 1 328 ? 26.816 11.006 -15.970 1.00 85.06 328 SER A CA 1
ATOM 2644 C C . SER A 1 328 ? 26.177 9.623 -15.856 1.00 85.06 328 SER A C 1
ATOM 2646 O O . SER A 1 328 ? 26.169 9.092 -14.748 1.00 85.06 328 SER A O 1
ATOM 2648 N N . ILE A 1 329 ? 25.703 8.997 -16.943 1.00 87.38 329 ILE A N 1
ATOM 2649 C CA . ILE A 1 329 ? 25.048 7.670 -16.915 1.00 87.38 329 ILE A CA 1
ATOM 2650 C C . ILE A 1 329 ? 25.944 6.607 -16.263 1.00 87.38 329 ILE A C 1
ATOM 2652 O O . ILE A 1 329 ? 25.486 5.826 -15.425 1.00 87.38 329 ILE A O 1
ATOM 2656 N N . PHE A 1 330 ? 27.228 6.599 -16.627 1.00 83.69 330 PHE A N 1
ATOM 2657 C CA . PHE A 1 330 ? 28.209 5.601 -16.188 1.00 83.69 330 PHE A CA 1
ATOM 2658 C C . PHE A 1 330 ? 29.229 6.115 -15.177 1.00 83.69 330 PHE A C 1
ATOM 2660 O O . PHE A 1 330 ? 29.987 5.294 -14.673 1.00 83.69 330 PHE A O 1
ATOM 2667 N N . ASN A 1 331 ? 29.274 7.436 -14.943 1.00 72.94 331 ASN A N 1
ATOM 2668 C CA . ASN A 1 331 ? 30.448 8.168 -14.449 1.00 72.94 331 ASN A CA 1
ATOM 2669 C C . ASN A 1 331 ? 31.278 7.350 -13.450 1.00 72.94 331 ASN A C 1
ATOM 2671 O O . ASN A 1 331 ? 30.754 7.012 -12.395 1.00 72.94 331 ASN A O 1
ATOM 2675 N N . LEU A 1 332 ? 32.496 6.971 -13.849 1.00 54.62 332 LEU A N 1
ATOM 2676 C CA . LEU A 1 332 ? 33.361 5.967 -13.209 1.00 54.62 332 LEU A CA 1
ATOM 2677 C C . LEU A 1 332 ? 33.947 6.423 -11.870 1.00 54.62 332 LEU A C 1
ATOM 2679 O O . LEU A 1 332 ? 34.300 7.618 -11.753 1.00 54.62 332 LEU A O 1
#

Foldseek 3Di:
DDDDPPDDDPVSVVVVLVVCCVPPVVVSVVCLCVQEPEQQEQVSLLVLLVCCLVPVVVSCVVGNHQCRYACQRYAELAPSCQLSCQDADANLNYACQNHAYQHRNCQNVQQYAYENLNYACQRHAEQASNCANVQNHAYANLNYACQNHAELHQNCHLNQPYAHENLNYACQNHAEQARNCQLVQAHAYANLPYACQNHAEQASNCQNNAHHAYENLNYACQNYAYQASNQQNYCYAYENLNYACQNYAELASNCQLNQNYAYENLNYACQNYAELDSNCHLNQRYAYANLNYECQNHQEQAQNCHNNNNHDYDNPNYDCVNHPDPCRNHVD

Mean predicted aligned error: 5.83 Å

Sequence (332 aa):
MTYTIKTLSYQGLTLLLYEINEYEPNIYDYIIRSVFYPIKDSDELREAVKLWLSNESTATTKYGHINLWDTSKVTDMSLMFCNAQNFNEDIGKWDTSNVTDMVRMFYGAITFNEDIGQWDTSKVTDMSFMFSRAKKFNKAIGVWDTSKVTNMLEIFGCASNFNQDISMWDTSNVTNMCGMFDNAQIFNQDIGEWDTSNVINMSCMFHGTRKFNQDIGSWDTSNVTGMHLMFCNSNFNKNIGGWNISNVTDMSHMFHDAGNFNKNIGGWDTSNVTDMGWMFYGAKEFNQDIGRWNTSRVTNMIRMFNGANKFNKAIGLWDTSKVTDVESIFNL

pLDDT: mean 93.48, std 11.78, range [35.81, 98.94]

Solvent-accessible surface area (backbone atoms only — not comparable to full-atom values): 15136 Å² total; per-residue (Å²): 134,89,81,84,83,87,79,65,54,72,70,52,46,52,50,50,47,51,54,36,41,76,79,38,51,71,56,30,55,52,47,48,58,72,59,30,28,76,36,77,29,37,67,55,44,44,53,47,44,53,35,36,79,75,38,48,71,61,24,34,74,74,44,39,56,77,56,36,37,38,31,68,56,22,38,48,47,48,47,58,38,47,59,35,41,80,45,63,70,64,56,38,69,42,45,31,74,52,22,32,34,34,35,24,20,30,20,35,10,31,52,26,56,54,66,53,41,77,40,42,33,73,52,24,34,35,38,31,25,21,34,16,36,9,34,49,27,54,51,62,52,31,76,34,44,31,68,54,23,34,35,38,33,18,28,31,19,41,9,40,49,30,60,50,60,50,50,69,38,43,33,64,53,21,34,32,38,30,22,25,32,18,40,10,32,54,26,57,56,65,58,36,83,39,43,32,62,50,22,33,30,40,25,25,21,35,15,38,10,57,48,27,61,55,63,54,39,74,36,43,33,62,51,21,33,36,37,28,27,20,33,16,46,11,49,42,62,54,62,53,40,75,37,41,42,56,53,24,34,35,39,28,24,22,30,18,43,11,40,61,27,61,56,61,54,37,76,40,49,35,63,50,24,32,32,37,28,26,19,31,18,36,9,36,49,28,59,56,64,51,36,74,35,44,31,78,50,23,39,37,35,44,31,19,40,24,62,18,77,52,52,78,64,69,52,88,70,48,43,57,89,58,33,81,50,70,75,38,25,54,52,128